Protein AF-A0A351URT6-F1 (afdb_monomer_lite)

pLDDT: mean 91.7, std 10.36, range [51.09, 98.75]

Structure (mmCIF, N/CA/C/O backbone):
data_AF-A0A351URT6-F1
#
_entry.id   AF-A0A351URT6-F1
#
loop_
_atom_site.group_PDB
_atom_site.id
_atom_site.type_symbol
_atom_site.label_atom_id
_atom_site.label_alt_id
_atom_site.label_comp_id
_atom_site.label_asym_id
_atom_site.label_entity_id
_atom_site.label_seq_id
_atom_site.pdbx_PDB_ins_code
_atom_site.Cartn_x
_atom_site.Cartn_y
_atom_site.Cartn_z
_atom_site.occupancy
_atom_site.B_iso_or_equiv
_atom_site.auth_seq_id
_atom_site.auth_comp_id
_atom_site.auth_asym_id
_atom_site.auth_atom_id
_atom_site.pdbx_PDB_model_num
ATOM 1 N N . MET A 1 1 ? -32.560 12.898 -6.691 1.00 55.22 1 MET A N 1
ATOM 2 C CA . MET A 1 1 ? -32.369 11.433 -6.577 1.00 55.22 1 MET A CA 1
ATOM 3 C C . MET A 1 1 ? -30.901 11.025 -6.701 1.00 55.22 1 MET A C 1
ATOM 5 O O . MET A 1 1 ? -30.378 10.511 -5.724 1.00 55.22 1 MET A O 1
ATOM 9 N N . GLY A 1 2 ? -30.194 11.327 -7.801 1.00 66.81 2 GLY A N 1
ATOM 10 C CA . GLY A 1 2 ? -28.784 10.918 -7.982 1.00 66.81 2 GLY A CA 1
ATOM 11 C C . GLY A 1 2 ? -27.808 11.392 -6.894 1.00 66.81 2 GLY A C 1
ATOM 12 O O . GLY A 1 2 ? -27.005 10.601 -6.416 1.00 66.81 2 GLY A O 1
ATOM 13 N N . TYR A 1 3 ? -27.934 12.639 -6.418 1.00 63.44 3 TYR A N 1
ATOM 14 C CA . TYR A 1 3 ? -27.091 13.135 -5.321 1.00 63.44 3 TYR A CA 1
ATOM 15 C C . TYR A 1 3 ? -27.368 12.433 -3.986 1.00 63.44 3 TYR A C 1
ATOM 17 O O . TYR A 1 3 ? -26.432 12.189 -3.248 1.00 63.44 3 TYR A O 1
ATOM 25 N N . ILE A 1 4 ? -28.617 12.059 -3.686 1.00 62.75 4 ILE A N 1
ATOM 26 C CA . ILE A 1 4 ? -28.964 11.350 -2.439 1.00 62.75 4 ILE A CA 1
ATOM 27 C C . ILE A 1 4 ? -28.408 9.924 -2.467 1.00 62.75 4 ILE A C 1
ATOM 29 O O . ILE A 1 4 ? -27.876 9.459 -1.464 1.00 62.75 4 ILE A O 1
ATOM 33 N N . VAL A 1 5 ? -28.479 9.244 -3.614 1.00 63.44 5 VAL A N 1
ATOM 34 C CA . VAL A 1 5 ? -27.876 7.912 -3.789 1.00 63.44 5 VAL A CA 1
ATOM 35 C C . VAL A 1 5 ? -26.353 8.000 -3.700 1.00 63.44 5 VAL A C 1
ATOM 37 O O . VAL A 1 5 ? -25.748 7.258 -2.936 1.00 63.44 5 VAL A O 1
ATOM 40 N N . TYR A 1 6 ? -25.733 8.953 -4.402 1.00 63.34 6 TYR A N 1
ATOM 41 C CA . TYR A 1 6 ? -24.292 9.197 -4.314 1.00 63.34 6 TYR A CA 1
ATOM 42 C C . TYR A 1 6 ? -23.854 9.570 -2.890 1.00 63.34 6 TYR A C 1
ATOM 44 O O . TYR A 1 6 ? -22.834 9.091 -2.402 1.00 63.34 6 TYR A O 1
ATOM 52 N N . PHE A 1 7 ? -24.650 10.388 -2.203 1.00 66.50 7 PHE A N 1
ATOM 53 C CA . PHE A 1 7 ? -24.407 10.777 -0.826 1.00 66.50 7 PHE A CA 1
ATOM 54 C C . PHE A 1 7 ? -24.426 9.554 0.084 1.00 66.50 7 PHE A C 1
ATOM 56 O O . PHE A 1 7 ? -23.425 9.294 0.732 1.00 66.50 7 PHE A O 1
ATOM 63 N N . ASN A 1 8 ? -25.496 8.757 0.082 1.00 51.09 8 ASN A N 1
ATOM 64 C CA . ASN A 1 8 ? -25.587 7.578 0.946 1.00 51.09 8 ASN A CA 1
ATOM 65 C C . ASN A 1 8 ? -24.539 6.505 0.605 1.00 51.09 8 ASN A C 1
ATOM 67 O O . ASN A 1 8 ? -23.969 5.915 1.514 1.00 51.09 8 ASN A O 1
ATOM 71 N N . ALA A 1 9 ? -24.246 6.280 -0.680 1.00 55.16 9 ALA A N 1
ATOM 72 C CA . ALA A 1 9 ? -23.329 5.222 -1.106 1.00 55.16 9 ALA A CA 1
ATOM 73 C C . ALA A 1 9 ? -21.840 5.582 -0.955 1.00 55.16 9 ALA A C 1
ATOM 75 O O . ALA A 1 9 ? -21.030 4.688 -0.723 1.00 55.16 9 ALA A O 1
ATOM 76 N N . PHE A 1 10 ? -21.466 6.861 -1.103 1.00 67.94 10 PHE A N 1
ATOM 77 C CA . PHE A 1 10 ? -20.053 7.266 -1.174 1.00 67.94 10 PHE A CA 1
ATOM 78 C C . PHE A 1 10 ? -19.635 8.348 -0.175 1.00 67.94 10 PHE A C 1
ATOM 80 O O . PHE A 1 10 ? -18.466 8.380 0.184 1.00 67.94 10 PHE A O 1
ATOM 87 N N . LYS A 1 11 ? -20.533 9.243 0.264 1.00 66.88 11 LYS A N 1
ATOM 88 C CA . LYS A 1 11 ? -20.177 10.358 1.174 1.00 66.88 11 LYS A CA 1
ATOM 89 C C . LYS A 1 11 ? -20.685 10.199 2.603 1.00 66.88 11 LYS A C 1
ATOM 91 O O . LYS A 1 11 ? -20.159 10.839 3.507 1.00 66.88 11 LYS A O 1
ATOM 96 N N . GLY A 1 12 ? -21.718 9.386 2.807 1.00 64.12 12 GLY A N 1
ATOM 97 C CA . GLY A 1 12 ? -22.421 9.258 4.076 1.00 64.12 12 GLY A CA 1
ATOM 98 C C . GLY A 1 12 ? -21.482 8.779 5.170 1.00 64.12 12 GLY A C 1
ATOM 99 O O . GLY A 1 12 ? -21.417 9.408 6.219 1.00 64.12 12 GLY A O 1
ATOM 100 N N . LYS A 1 13 ? -20.688 7.742 4.876 1.00 66.00 13 LYS A N 1
ATOM 101 C CA . LYS A 1 13 ? -19.715 7.173 5.813 1.00 66.00 13 LYS A CA 1
ATOM 102 C C . LYS A 1 13 ? -18.666 8.201 6.251 1.00 66.00 13 LYS A C 1
ATOM 104 O O . LYS A 1 13 ? -18.495 8.406 7.447 1.00 66.00 13 LYS A O 1
ATOM 109 N N . ASP A 1 14 ? -18.068 8.929 5.307 1.00 67.56 14 ASP A N 1
ATOM 110 C CA . ASP A 1 14 ? -17.062 9.963 5.595 1.00 67.56 14 ASP A CA 1
ATOM 111 C C . ASP A 1 14 ? -17.619 11.107 6.462 1.00 67.56 14 ASP A C 1
ATOM 113 O O . ASP A 1 14 ? -16.956 11.587 7.379 1.00 67.56 14 ASP A O 1
ATOM 117 N N . ILE A 1 15 ? -18.851 11.555 6.195 1.00 69.06 15 ILE A N 1
ATOM 118 C CA . ILE A 1 15 ? -19.487 12.644 6.957 1.00 69.06 15 ILE A CA 1
ATOM 119 C C . ILE A 1 15 ? -19.890 12.169 8.350 1.00 69.06 15 ILE A C 1
ATOM 121 O O . ILE A 1 15 ? -19.695 12.888 9.329 1.00 69.06 15 ILE A O 1
ATOM 125 N N . ILE A 1 16 ? -20.449 10.963 8.437 1.00 72.81 16 ILE A N 1
ATOM 126 C CA . ILE A 1 16 ? -20.880 10.370 9.696 1.00 72.81 16 ILE A CA 1
ATOM 127 C C . ILE A 1 16 ? -19.678 10.127 10.610 1.00 72.81 16 ILE A C 1
ATOM 129 O O . ILE A 1 16 ? -19.791 10.434 11.796 1.00 72.81 16 ILE A O 1
ATOM 133 N N . ASN A 1 17 ? -18.547 9.659 10.066 1.00 66.12 17 ASN A N 1
ATOM 134 C CA . ASN A 1 17 ? -17.323 9.351 10.811 1.00 66.12 17 ASN A CA 1
ATOM 135 C C . ASN A 1 17 ? -16.382 10.549 11.027 1.00 66.12 17 ASN A C 1
ATOM 137 O O . ASN A 1 17 ? -15.430 10.445 11.794 1.00 66.12 17 ASN A O 1
ATOM 141 N N . SER A 1 18 ? -16.680 11.710 10.442 1.00 71.50 18 SER A N 1
ATOM 142 C CA . SER A 1 18 ? -15.880 12.928 10.606 1.00 71.50 18 SER A CA 1
ATOM 143 C C . SER A 1 18 ? -15.727 13.359 12.077 1.00 71.50 18 SER A C 1
ATOM 145 O O . SER A 1 18 ? -16.733 13.427 12.789 1.00 71.50 18 SER A O 1
ATOM 147 N N . PRO A 1 19 ? -14.521 13.771 12.524 1.00 63.72 19 PRO A N 1
ATOM 148 C CA . PRO A 1 19 ? -14.294 14.274 13.883 1.00 63.72 19 PRO A CA 1
ATOM 149 C C . PRO A 1 19 ? -15.045 15.581 14.187 1.00 63.72 19 PRO A C 1
ATOM 151 O O . PRO A 1 19 ? -15.186 15.956 15.344 1.00 63.72 19 PRO A O 1
ATOM 154 N N . TYR A 1 20 ? -15.553 16.284 13.168 1.00 65.25 20 TYR A N 1
ATOM 155 C CA . TYR A 1 20 ? -16.372 17.489 13.348 1.00 65.25 20 TYR A CA 1
ATOM 156 C C . TYR A 1 20 ? -17.859 17.182 13.596 1.00 65.25 20 TYR A C 1
ATOM 158 O O . TYR A 1 20 ? -18.663 18.099 13.795 1.00 65.25 20 TYR A O 1
ATOM 166 N N . ASN A 1 21 ? -18.260 15.909 13.555 1.00 70.50 21 ASN A N 1
ATOM 167 C CA . ASN A 1 21 ? -19.640 15.503 13.773 1.00 70.50 21 ASN A CA 1
ATOM 168 C C . ASN A 1 21 ? -19.960 15.401 15.274 1.00 70.50 21 ASN A C 1
ATOM 170 O O . ASN A 1 21 ? -19.848 14.332 15.869 1.00 70.50 21 ASN A O 1
ATOM 174 N N . LYS A 1 22 ? -20.472 16.494 15.857 1.00 67.44 22 LYS A N 1
ATOM 175 C CA . LYS A 1 22 ? -20.883 16.576 17.278 1.00 67.44 22 LYS A CA 1
ATOM 176 C C . LYS A 1 22 ? -21.891 15.508 17.729 1.00 67.44 22 LYS A C 1
ATOM 178 O O . LYS A 1 22 ? -22.074 15.309 18.924 1.00 67.44 22 LYS A O 1
ATOM 183 N N . ARG A 1 23 ? -22.587 14.829 16.804 1.00 65.75 23 ARG A N 1
ATOM 184 C CA . ARG A 1 23 ? -23.490 13.721 17.166 1.00 65.75 23 ARG A CA 1
ATOM 185 C C . ARG A 1 23 ? 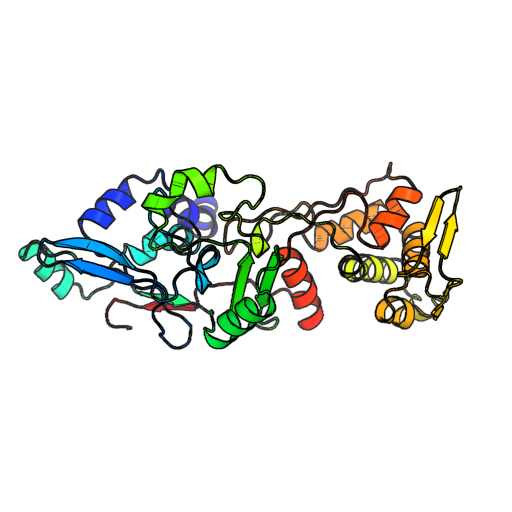-22.732 12.505 17.695 1.00 65.75 23 ARG A C 1
ATOM 187 O O . ARG A 1 23 ? -23.312 11.746 18.455 1.00 65.75 23 ARG A O 1
ATOM 194 N N . GLN A 1 24 ? -21.471 12.323 17.303 1.00 67.12 24 GLN A N 1
ATOM 195 C CA . GLN A 1 24 ? -20.644 11.221 17.795 1.00 67.12 24 GLN A CA 1
ATOM 196 C C . GLN A 1 24 ? -20.372 11.334 19.294 1.00 67.12 24 GLN A C 1
ATOM 198 O O . GLN A 1 24 ? -20.445 10.328 19.992 1.00 67.12 24 GLN A O 1
ATOM 203 N N . ASP A 1 25 ? -20.121 12.550 19.780 1.00 64.31 25 ASP A N 1
ATOM 204 C CA . ASP A 1 25 ? -19.868 12.804 21.201 1.00 64.31 25 ASP A CA 1
ATOM 205 C C . ASP A 1 25 ? -21.108 12.435 22.032 1.00 64.31 25 ASP A C 1
ATOM 207 O O . ASP A 1 25 ? -21.014 11.693 23.003 1.00 64.31 25 ASP A O 1
ATOM 211 N N . ALA A 1 26 ? -22.300 12.805 21.550 1.00 65.75 26 ALA A N 1
ATOM 212 C CA . ALA A 1 26 ? -23.566 12.429 22.181 1.00 65.75 26 ALA A CA 1
ATOM 213 C C . ALA A 1 26 ? -23.852 10.911 22.164 1.00 65.75 26 ALA A C 1
ATOM 215 O O . ALA A 1 26 ? -24.611 10.426 23.005 1.00 65.75 26 ALA A O 1
ATOM 216 N N . PHE A 1 27 ? -23.288 10.156 21.210 1.00 68.88 27 PHE A N 1
ATOM 217 C CA . PHE A 1 27 ? -23.379 8.692 21.211 1.00 68.88 27 PHE A CA 1
ATOM 218 C C . PHE A 1 27 ? -22.410 8.067 22.216 1.00 68.88 27 PHE A C 1
ATOM 220 O O . PHE A 1 27 ? -22.817 7.161 22.934 1.00 68.88 27 PHE A O 1
ATOM 227 N N . ALA A 1 28 ? -21.179 8.573 22.327 1.00 71.19 28 ALA A N 1
ATOM 228 C CA . ALA A 1 28 ? -20.204 8.097 23.315 1.00 71.19 28 ALA A CA 1
ATOM 229 C C . ALA A 1 28 ? -20.679 8.306 24.772 1.00 71.19 28 ALA A C 1
ATOM 231 O O . ALA A 1 28 ? -20.398 7.495 25.654 1.00 71.19 28 ALA A O 1
ATOM 232 N N . ASP A 1 29 ? -21.496 9.332 25.020 1.00 74.81 29 ASP A N 1
ATOM 233 C CA . ASP A 1 29 ? -22.125 9.551 26.330 1.00 74.81 29 ASP A CA 1
ATOM 234 C C . ASP A 1 29 ? -23.173 8.484 26.694 1.00 74.81 29 ASP A C 1
ATOM 236 O O . ASP A 1 29 ? -23.534 8.354 27.859 1.00 74.81 29 ASP A O 1
ATOM 240 N N . ARG A 1 30 ? -23.676 7.711 25.722 1.00 77.56 30 ARG A N 1
ATOM 241 C CA . ARG A 1 30 ? -24.797 6.765 25.905 1.00 77.56 30 ARG A CA 1
ATOM 242 C C . ARG A 1 30 ? -24.475 5.325 25.519 1.00 77.56 30 ARG A C 1
ATOM 244 O O . ARG A 1 30 ? -25.263 4.423 25.811 1.00 77.56 30 ARG A O 1
ATOM 251 N N . ILE A 1 31 ? -23.373 5.118 24.804 1.00 84.38 31 ILE A N 1
ATOM 252 C CA . ILE A 1 31 ? -23.002 3.840 24.209 1.00 84.38 31 ILE A CA 1
ATOM 253 C C . ILE A 1 31 ? -21.547 3.537 24.547 1.00 84.38 31 ILE A C 1
ATOM 255 O O . ILE A 1 31 ? -20.648 4.296 24.189 1.00 84.38 31 ILE A O 1
ATOM 259 N N . ILE A 1 32 ? -21.332 2.394 25.193 1.00 88.00 32 ILE A N 1
ATOM 260 C CA . ILE A 1 32 ? -20.005 1.824 25.413 1.00 88.00 32 ILE A CA 1
ATOM 261 C C . ILE A 1 32 ? -19.493 1.350 24.058 1.00 88.00 32 ILE A C 1
ATOM 263 O O . ILE A 1 32 ? -20.127 0.518 23.409 1.00 88.00 32 ILE A O 1
ATOM 267 N N . ARG A 1 33 ? -18.346 1.870 23.619 1.00 91.88 33 ARG A N 1
ATOM 268 C CA . ARG A 1 33 ? -17.774 1.537 22.307 1.00 91.88 33 ARG A CA 1
ATOM 269 C C . ARG A 1 33 ? -17.555 0.022 22.164 1.00 91.88 33 ARG A C 1
ATOM 271 O O . ARG A 1 33 ? -16.870 -0.576 22.998 1.00 91.88 33 ARG A O 1
ATOM 278 N N . GLY A 1 34 ? -18.073 -0.554 21.079 1.00 93.31 34 GLY A N 1
ATOM 279 C CA . GLY A 1 34 ? -18.005 -1.986 20.773 1.00 93.31 34 GLY A CA 1
ATOM 280 C C . GLY A 1 34 ? -16.595 -2.514 20.487 1.00 93.31 34 GLY A C 1
ATOM 281 O O . GLY A 1 34 ? -15.618 -1.753 20.409 1.00 93.31 34 GLY A O 1
ATOM 282 N N . LYS A 1 35 ? -16.464 -3.838 20.368 1.00 96.44 35 LYS A N 1
ATOM 283 C CA . LYS A 1 35 ? -15.168 -4.505 20.172 1.00 96.44 35 LYS A CA 1
ATOM 284 C C . LYS A 1 35 ? -14.737 -4.493 18.708 1.00 96.44 35 LYS A C 1
ATOM 286 O O . LYS A 1 35 ? -15.568 -4.513 17.804 1.00 96.44 35 LYS A O 1
ATOM 291 N N . ILE A 1 36 ? -13.428 -4.504 18.480 1.00 97.56 36 ILE A N 1
ATOM 292 C CA . ILE A 1 36 ? -12.835 -4.820 17.176 1.00 97.56 36 ILE A CA 1
ATOM 293 C C . ILE A 1 36 ? -12.219 -6.207 17.292 1.00 97.56 36 ILE A C 1
ATOM 295 O O . ILE A 1 36 ? -11.444 -6.457 18.215 1.00 97.56 36 ILE A O 1
ATOM 299 N N . LEU A 1 37 ? -12.577 -7.094 16.372 1.00 98.12 37 LEU A N 1
ATOM 300 C CA . LEU A 1 37 ? -12.263 -8.516 16.401 1.00 98.12 37 LEU A CA 1
ATOM 301 C C . LEU A 1 37 ? -11.514 -8.913 15.123 1.00 98.12 37 LEU A C 1
ATOM 303 O O . LEU A 1 37 ? -11.736 -8.339 14.054 1.00 98.12 37 LEU A O 1
ATOM 307 N N . ASP A 1 38 ? -10.611 -9.881 15.215 1.00 98.06 38 ASP A N 1
ATOM 308 C CA . ASP A 1 38 ? -10.018 -10.519 14.035 1.00 98.06 38 ASP A CA 1
ATOM 309 C C . ASP A 1 38 ? -10.964 -11.578 13.440 1.00 98.06 38 ASP A C 1
ATOM 311 O O . ASP A 1 38 ? -12.048 -11.829 13.974 1.00 98.06 38 ASP A O 1
ATOM 315 N N . LYS A 1 39 ? -10.566 -12.220 12.336 1.00 96.69 39 LYS A N 1
ATOM 316 C CA . LYS A 1 39 ? -11.408 -13.229 11.672 1.00 96.69 39 LYS A CA 1
ATOM 317 C C . LYS A 1 39 ? -11.743 -14.453 12.542 1.00 96.69 39 LYS A C 1
ATOM 319 O O . LYS A 1 39 ? -12.691 -15.166 12.226 1.00 96.69 39 LYS A O 1
ATOM 324 N N . ASP A 1 40 ? -10.956 -14.712 13.586 1.00 96.88 40 ASP A N 1
ATOM 325 C CA . ASP A 1 40 ? -11.092 -15.848 14.502 1.00 96.88 40 ASP A CA 1
ATOM 326 C C . ASP A 1 40 ? -11.685 -15.413 15.859 1.00 96.88 40 ASP A C 1
ATOM 328 O O . ASP A 1 40 ? -11.634 -16.172 16.825 1.00 96.88 40 ASP A O 1
ATOM 332 N N . GLN A 1 41 ? -12.283 -14.213 15.925 1.00 96.31 41 GLN A N 1
ATOM 333 C CA . GLN A 1 41 ? -12.918 -13.625 17.113 1.00 96.31 41 GLN A CA 1
ATOM 334 C C . GLN A 1 41 ? -11.939 -13.221 18.233 1.00 96.31 41 GLN A C 1
ATOM 336 O O . GLN A 1 41 ? -12.353 -12.985 19.371 1.00 96.31 41 GLN A O 1
ATOM 341 N N . ASN A 1 42 ? -10.644 -13.083 17.934 1.00 97.69 42 ASN A N 1
ATOM 342 C CA . ASN A 1 42 ? -9.683 -12.529 18.886 1.00 97.69 42 ASN A CA 1
ATOM 343 C C . ASN A 1 42 ? -9.913 -11.023 19.058 1.00 97.69 42 ASN A C 1
ATOM 345 O O . ASN A 1 42 ? -10.088 -10.295 18.080 1.00 97.69 42 ASN A O 1
ATOM 349 N N . VAL A 1 43 ? -9.868 -10.538 20.300 1.00 98.06 43 VAL A N 1
ATOM 350 C CA . VAL A 1 43 ? -10.130 -9.127 20.616 1.00 98.06 43 VAL A CA 1
ATOM 351 C C . VAL A 1 43 ? -8.920 -8.256 20.289 1.00 98.06 43 VAL A C 1
ATOM 353 O O . VAL A 1 43 ? -7.885 -8.333 20.947 1.00 98.06 43 VAL A O 1
ATOM 356 N N . LEU A 1 44 ? -9.069 -7.384 19.295 1.00 98.19 44 LEU A N 1
ATOM 357 C CA . LEU A 1 44 ? -8.047 -6.429 18.865 1.00 98.19 44 LEU A CA 1
ATOM 358 C C . LEU A 1 44 ? -8.150 -5.087 19.599 1.00 98.19 44 LEU A C 1
ATOM 360 O O . LEU A 1 44 ? -7.130 -4.450 19.861 1.00 98.19 44 LEU A O 1
ATOM 364 N N . ALA A 1 45 ? -9.373 -4.671 19.935 1.00 97.88 45 ALA A N 1
ATOM 365 C CA . ALA A 1 45 ? -9.650 -3.523 20.791 1.00 97.88 45 ALA A CA 1
ATOM 366 C C . ALA A 1 45 ? -10.980 -3.706 21.530 1.00 97.88 45 ALA A C 1
ATOM 368 O O . ALA A 1 45 ? -11.960 -4.179 20.948 1.00 97.88 45 ALA A O 1
ATOM 369 N N . GLU A 1 46 ? -11.042 -3.286 22.789 1.00 96.25 46 GLU A N 1
ATOM 370 C CA . GLU A 1 46 ? -12.268 -3.299 23.588 1.00 96.25 46 GLU A CA 1
ATOM 371 C C . GLU A 1 46 ? -12.318 -2.154 24.596 1.00 96.25 46 GLU A C 1
ATOM 373 O O . GLU A 1 46 ? -11.314 -1.510 24.890 1.00 96.25 46 GLU A O 1
ATOM 378 N N . THR A 1 47 ? -13.512 -1.872 25.111 1.00 94.44 47 THR A N 1
ATOM 379 C CA . THR A 1 47 ? -13.716 -0.870 26.160 1.00 94.44 47 THR A CA 1
ATOM 380 C C . THR A 1 47 ? -13.916 -1.579 27.489 1.00 94.44 47 THR A C 1
ATOM 382 O O . THR A 1 47 ? -14.842 -2.376 27.627 1.00 94.44 47 THR A O 1
ATOM 385 N N . THR A 1 48 ? -13.066 -1.281 28.465 1.00 90.62 48 THR A N 1
ATOM 386 C CA . THR A 1 48 ? -13.213 -1.741 29.848 1.00 90.62 48 THR A CA 1
ATOM 387 C C . THR A 1 48 ? -13.853 -0.639 30.681 1.00 90.62 48 THR A C 1
ATOM 389 O O . THR A 1 48 ? -13.463 0.523 30.555 1.00 90.62 48 THR A O 1
ATOM 392 N N . VAL A 1 49 ? -14.804 -0.999 31.540 1.00 89.31 49 VAL A N 1
ATOM 393 C CA . VAL A 1 49 ? -15.488 -0.067 32.446 1.00 89.31 49 VAL A CA 1
ATOM 394 C C . VAL A 1 49 ? -15.082 -0.407 33.877 1.00 89.31 49 VAL A C 1
ATOM 396 O O . VAL A 1 49 ? -15.247 -1.553 34.296 1.00 89.31 49 VAL A O 1
ATOM 399 N N . SER A 1 50 ? -14.508 0.547 34.607 1.00 87.94 50 SER A N 1
ATOM 400 C CA . SER A 1 50 ? -14.156 0.380 36.024 1.00 87.94 50 SER A CA 1
ATOM 401 C C . SER A 1 50 ? -15.376 0.517 36.941 1.00 87.94 50 SER A C 1
ATOM 403 O O . SER A 1 50 ? -16.453 0.933 36.519 1.00 87.94 50 SER A O 1
ATOM 405 N N . GLU A 1 51 ? -15.215 0.163 38.221 1.00 82.44 51 GLU A N 1
ATOM 406 C CA . GLU A 1 51 ? -16.296 0.212 39.223 1.00 82.44 51 GLU A CA 1
ATOM 407 C C . GLU A 1 51 ? -16.884 1.620 39.427 1.00 82.44 51 GLU A C 1
ATOM 409 O O . GLU A 1 51 ? -18.047 1.756 39.797 1.00 82.44 51 GLU A O 1
ATOM 414 N N . ASP A 1 52 ? -16.100 2.668 39.162 1.00 83.06 52 ASP A N 1
ATOM 415 C CA . ASP A 1 52 ? -16.518 4.074 39.203 1.00 83.06 52 ASP A CA 1
ATOM 416 C C . ASP A 1 52 ? -17.190 4.558 37.901 1.00 83.06 52 ASP A C 1
ATOM 418 O O . ASP A 1 52 ? -17.563 5.726 37.793 1.00 83.06 52 ASP A O 1
ATOM 422 N N . GLY A 1 53 ? -17.359 3.669 36.915 1.00 80.44 53 GLY A N 1
ATOM 423 C CA . GLY A 1 53 ? -17.975 3.962 35.623 1.00 80.44 53 GLY A CA 1
ATOM 424 C C . GLY A 1 53 ? -17.033 4.590 34.594 1.00 80.44 53 GLY A C 1
ATOM 425 O O . GLY A 1 53 ? -17.495 4.962 33.514 1.00 80.44 53 GLY A O 1
ATOM 426 N N . ALA A 1 54 ? -15.733 4.720 34.884 1.00 86.00 54 ALA A N 1
ATOM 427 C CA . ALA A 1 54 ? -14.785 5.246 33.909 1.00 86.00 54 ALA A CA 1
ATOM 428 C C . ALA A 1 54 ? -14.531 4.236 32.773 1.00 86.00 54 ALA A C 1
ATOM 430 O O . ALA A 1 54 ? -14.243 3.058 32.989 1.00 86.00 54 ALA A O 1
ATOM 431 N N . GLU A 1 55 ? -14.631 4.711 31.532 1.00 89.94 55 GLU A N 1
ATOM 432 C CA . GLU A 1 55 ? -14.401 3.913 30.328 1.00 89.94 55 GLU A CA 1
ATOM 433 C C . GLU A 1 55 ? -12.961 4.076 29.846 1.00 89.94 55 GLU A C 1
ATOM 435 O O . GLU A 1 55 ? -12.500 5.188 29.588 1.00 89.94 55 GLU A O 1
ATOM 440 N N . THR A 1 56 ? -12.255 2.962 29.670 1.00 91.06 56 THR A N 1
ATOM 441 C CA . THR A 1 56 ? -10.896 2.937 29.117 1.00 91.06 56 THR A CA 1
ATOM 442 C C . THR A 1 56 ? -10.858 2.051 27.880 1.00 91.06 56 THR A C 1
ATOM 444 O O . THR A 1 56 ? -11.343 0.921 27.896 1.00 91.06 56 THR A O 1
ATOM 447 N N . ARG A 1 57 ? -10.286 2.562 26.784 1.00 94.44 57 ARG A N 1
ATOM 448 C CA . ARG A 1 57 ? -10.090 1.789 25.552 1.00 94.44 57 ARG A CA 1
ATOM 449 C C . ARG A 1 57 ? -8.788 0.994 25.652 1.00 94.44 57 ARG A C 1
ATOM 451 O O . ARG A 1 57 ? -7.726 1.596 25.777 1.00 94.44 57 ARG A O 1
ATOM 458 N N . SER A 1 58 ? -8.883 -0.329 25.589 1.00 96.12 58 SER A N 1
ATOM 459 C CA . SER A 1 58 ? -7.765 -1.268 25.689 1.00 96.12 58 SER A CA 1
ATOM 460 C C . SER A 1 58 ? -7.487 -1.947 24.349 1.00 96.12 58 SER A C 1
ATOM 462 O O . SER A 1 58 ? -8.411 -2.273 23.601 1.00 96.12 58 SER A O 1
ATOM 464 N N . TYR A 1 59 ? -6.206 -2.180 24.065 1.00 97.69 59 TYR A N 1
ATOM 465 C CA . TYR A 1 59 ? -5.709 -2.849 22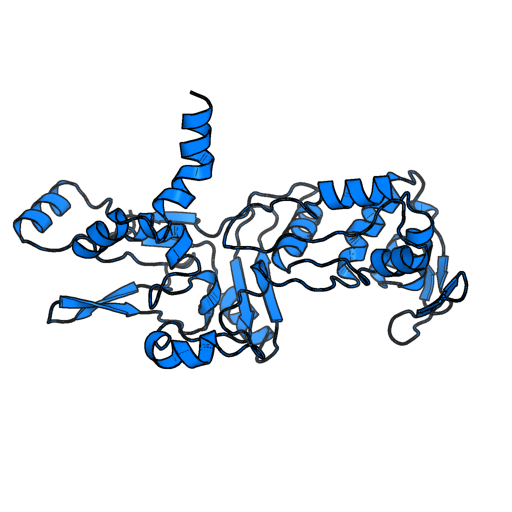.864 1.00 97.69 59 TYR A CA 1
ATOM 466 C C . TYR A 1 59 ? -4.839 -4.036 23.304 1.00 97.69 59 TYR A C 1
ATOM 468 O O . TYR A 1 59 ? -3.645 -3.848 23.562 1.00 97.69 59 TYR A O 1
ATOM 476 N N . PRO A 1 60 ? -5.407 -5.254 23.427 1.00 97.88 60 PRO A N 1
ATOM 477 C CA . PRO A 1 60 ? -4.730 -6.398 24.055 1.00 97.88 60 PRO A CA 1
ATOM 478 C C . PRO A 1 60 ? -3.411 -6.817 23.395 1.00 97.88 60 PRO A C 1
ATOM 480 O O . PRO A 1 60 ? -2.529 -7.366 24.049 1.00 97.88 60 PRO A O 1
ATOM 483 N N . TYR A 1 61 ? -3.258 -6.529 22.102 1.00 97.75 61 TYR A N 1
ATOM 484 C CA . TYR A 1 61 ? -2.058 -6.838 21.324 1.00 97.75 61 TYR A CA 1
ATOM 485 C C . TYR A 1 61 ? -1.042 -5.681 21.263 1.00 97.75 61 TYR A C 1
ATOM 487 O O . TYR A 1 61 ? -0.095 -5.732 20.474 1.00 97.75 61 TYR A O 1
ATOM 495 N N . GLY A 1 62 ? -1.237 -4.624 22.060 1.00 97.50 62 GLY A N 1
ATOM 496 C CA . GLY A 1 62 ? -0.357 -3.457 22.099 1.00 97.50 62 GLY A CA 1
ATOM 497 C C . GLY A 1 62 ? -0.166 -2.829 20.717 1.00 97.50 62 GLY A C 1
ATOM 498 O O . GLY A 1 62 ? -1.125 -2.487 20.023 1.00 97.50 62 GLY A O 1
ATOM 499 N N . ASN A 1 63 ? 1.088 -2.710 20.286 1.00 97.38 63 ASN A N 1
ATOM 500 C CA . ASN A 1 63 ? 1.456 -2.066 19.026 1.00 97.38 63 ASN A CA 1
ATOM 501 C C . ASN A 1 63 ? 1.261 -2.927 17.763 1.00 97.38 63 ASN A C 1
ATOM 503 O O . ASN A 1 63 ? 1.345 -2.394 16.656 1.00 97.38 63 ASN A O 1
ATOM 507 N N . LEU A 1 64 ? 0.951 -4.224 17.883 1.00 98.31 64 LEU A N 1
ATOM 508 C CA . LEU A 1 64 ? 0.850 -5.144 16.737 1.00 98.31 64 LEU A CA 1
ATOM 509 C C . LEU A 1 64 ? -0.120 -4.658 15.643 1.00 98.31 64 LEU A C 1
ATOM 511 O O . LEU A 1 64 ? 0.114 -4.884 14.453 1.00 98.31 64 LEU A O 1
ATOM 515 N N . TYR A 1 65 ? -1.193 -3.973 16.045 1.00 98.25 65 TYR A N 1
ATOM 516 C CA . TYR A 1 65 ? -2.238 -3.453 15.159 1.00 98.25 65 TYR A CA 1
ATOM 517 C C . TYR A 1 65 ? -2.309 -1.920 15.119 1.00 98.25 65 TYR A C 1
ATOM 519 O O . TYR A 1 65 ? -3.289 -1.369 14.608 1.00 98.25 65 TYR A O 1
ATOM 527 N N . ALA A 1 66 ? -1.283 -1.227 15.622 1.00 97.25 66 ALA A N 1
ATOM 528 C CA . ALA A 1 66 ? -1.308 0.211 15.900 1.00 97.25 66 ALA A CA 1
ATOM 529 C C . ALA A 1 66 ? -1.819 1.072 14.736 1.00 97.25 66 ALA A C 1
ATOM 531 O O . ALA A 1 66 ? -2.593 1.997 14.948 1.00 97.25 66 ALA A O 1
ATOM 532 N N . HIS A 1 67 ? -1.429 0.769 13.494 1.00 97.94 67 HIS A N 1
ATOM 533 C CA . HIS A 1 67 ? -1.818 1.575 12.328 1.00 97.94 67 HIS A CA 1
ATOM 534 C C . HIS A 1 67 ? -3.094 1.121 11.623 1.00 97.94 67 HIS A C 1
ATOM 536 O O . HIS A 1 67 ? -3.680 1.919 10.888 1.00 97.94 67 HIS A O 1
ATOM 542 N N . VAL A 1 68 ? -3.492 -0.146 11.780 1.00 97.88 68 VAL A N 1
ATOM 543 C CA . VAL A 1 68 ? -4.677 -0.700 11.106 1.00 97.88 68 VAL A CA 1
ATOM 544 C C . VAL A 1 68 ? -5.912 -0.578 11.987 1.00 97.88 68 VAL A C 1
ATOM 546 O O . VAL A 1 68 ? -6.902 0.002 11.553 1.00 97.88 68 VAL A O 1
ATOM 549 N N . VAL A 1 69 ? -5.833 -1.022 13.244 1.00 97.81 69 VAL A N 1
ATOM 550 C CA . VAL A 1 69 ? -6.884 -0.785 14.242 1.00 97.81 69 VAL A CA 1
ATOM 551 C C . VAL A 1 69 ? -6.882 0.687 14.637 1.00 97.81 69 VAL A C 1
ATOM 553 O O . VAL A 1 69 ? -7.937 1.317 14.642 1.00 97.81 69 VAL A O 1
ATOM 556 N N . GLY A 1 70 ? -5.696 1.267 14.832 1.00 96.19 70 GLY A N 1
ATOM 557 C CA . GLY A 1 70 ? -5.567 2.674 15.177 1.00 96.19 70 GLY A CA 1
ATOM 558 C C . GLY A 1 70 ? -5.688 2.916 16.672 1.00 96.19 70 GLY A C 1
ATOM 559 O O . GLY A 1 70 ? -5.258 2.115 17.498 1.00 96.19 70 GLY A O 1
ATOM 560 N N . TYR A 1 71 ? -6.264 4.064 17.001 1.00 94.31 71 TYR A N 1
ATOM 561 C CA . TYR A 1 71 ? -6.486 4.504 18.369 1.00 94.31 71 TYR A CA 1
ATOM 562 C C . TYR A 1 71 ? -7.707 5.419 18.438 1.00 94.31 71 TYR A C 1
ATOM 564 O O . TYR A 1 71 ? -8.096 6.014 17.431 1.00 94.31 71 TYR A O 1
ATOM 572 N N . ALA A 1 72 ? -8.263 5.574 19.639 1.00 89.94 72 ALA A N 1
ATOM 573 C CA . ALA A 1 72 ? -9.381 6.470 19.946 1.00 89.94 72 ALA A CA 1
ATOM 574 C C . ALA A 1 72 ? -9.027 7.605 20.937 1.00 89.94 72 ALA A C 1
ATOM 576 O O . ALA A 1 72 ? -9.918 8.317 21.404 1.00 89.94 72 ALA A O 1
ATOM 577 N N . THR A 1 73 ? -7.740 7.768 21.258 1.00 82.56 73 THR A N 1
ATOM 578 C CA . THR A 1 73 ? -7.207 8.736 22.233 1.00 82.56 73 THR A CA 1
ATOM 579 C C . THR A 1 73 ? -6.546 9.927 21.527 1.00 82.56 73 THR A C 1
ATOM 581 O O . THR A 1 73 ? -5.824 9.729 20.555 1.00 82.56 73 THR A O 1
ATOM 584 N N . ASN A 1 74 ? -6.755 11.165 22.002 1.00 77.00 74 ASN A N 1
ATOM 585 C CA . ASN A 1 74 ? -6.233 12.401 21.376 1.00 77.00 74 ASN A CA 1
ATOM 586 C C . ASN A 1 74 ? -6.588 12.547 19.879 1.00 77.00 74 ASN A C 1
ATOM 588 O O . ASN A 1 74 ? -5.814 13.052 19.068 1.00 77.00 74 ASN A O 1
ATOM 592 N N . GLY A 1 75 ? -7.786 12.097 19.505 1.00 83.62 75 GLY A N 1
ATOM 593 C CA . GLY A 1 75 ? -8.226 11.961 18.118 1.00 83.62 75 GLY A CA 1
ATOM 594 C C . GLY A 1 75 ? -8.569 10.508 17.806 1.00 83.62 75 GLY A C 1
ATOM 595 O O . GLY A 1 75 ? -8.727 9.698 18.717 1.00 83.62 75 GLY A O 1
ATOM 596 N N . LYS A 1 76 ? -8.731 10.183 16.520 1.00 89.44 76 LYS A N 1
ATOM 597 C CA . LYS A 1 76 ? -8.963 8.806 16.071 1.00 89.44 76 LYS A CA 1
ATOM 598 C C . LYS A 1 76 ? -8.172 8.510 14.803 1.00 89.44 76 LYS A C 1
ATOM 600 O O . LYS A 1 76 ? -8.084 9.369 13.923 1.00 89.44 76 LYS A O 1
ATOM 605 N N . ALA A 1 77 ? -7.654 7.295 14.684 1.00 93.44 77 ALA A N 1
ATOM 606 C CA . ALA A 1 77 ? -6.965 6.802 13.489 1.00 93.44 77 ALA A CA 1
ATOM 607 C C . ALA A 1 77 ? -7.376 5.357 13.177 1.00 93.44 77 ALA A C 1
ATOM 609 O O . ALA A 1 77 ? -8.042 4.726 13.988 1.00 93.44 77 ALA A O 1
ATOM 610 N N . GLY A 1 78 ? -6.986 4.828 12.014 1.00 95.81 78 GLY A N 1
ATOM 611 C CA . GLY A 1 78 ? -7.280 3.439 11.639 1.00 95.81 78 GLY A CA 1
ATOM 612 C C . GLY A 1 78 ? -8.781 3.122 11.602 1.00 95.81 78 GLY A C 1
ATOM 613 O O . GLY A 1 78 ? -9.609 3.995 11.320 1.00 95.81 78 GLY A O 1
ATOM 614 N N . LEU A 1 79 ? -9.127 1.871 11.906 1.00 96.19 79 LEU A N 1
ATOM 615 C CA . LEU A 1 79 ? -10.512 1.401 12.016 1.00 96.19 79 LEU A CA 1
ATOM 616 C C . LEU A 1 79 ? -11.302 2.117 13.120 1.00 96.19 79 LEU A C 1
ATOM 618 O O . LEU A 1 79 ? -12.489 2.371 12.928 1.00 96.19 79 LEU A O 1
ATOM 622 N N . GLU A 1 80 ? -10.655 2.526 14.217 1.00 95.19 80 GLU A N 1
ATOM 623 C CA . GLU A 1 80 ? -11.290 3.348 15.264 1.00 95.19 80 GLU A CA 1
ATOM 624 C C . GLU A 1 80 ? -11.870 4.658 14.706 1.00 95.19 80 GLU A C 1
ATOM 626 O O . GLU A 1 80 ? -12.871 5.166 15.210 1.00 95.19 80 GLU A O 1
ATOM 631 N N . SER A 1 81 ? -11.269 5.207 13.644 1.00 92.44 81 SER A N 1
ATOM 632 C CA . SER A 1 81 ? -11.772 6.395 12.947 1.00 92.44 81 SER A CA 1
ATOM 633 C C . SER A 1 81 ? -12.757 6.040 11.833 1.00 92.44 81 SER A C 1
ATOM 635 O O . SER A 1 81 ? -13.875 6.558 11.802 1.00 92.44 81 SER A O 1
ATOM 637 N N . GLU A 1 82 ? -12.374 5.130 10.931 1.00 90.94 82 GLU A N 1
ATOM 638 C CA . GLU A 1 82 ? -13.160 4.819 9.726 1.00 90.94 82 GLU A CA 1
ATOM 639 C C . GLU A 1 82 ? -14.488 4.107 10.027 1.00 90.94 82 GLU A C 1
ATOM 641 O O . GLU A 1 82 ? -15.387 4.117 9.184 1.00 90.94 82 GLU A O 1
ATOM 646 N N . GLU A 1 83 ? -14.639 3.528 11.218 1.00 90.94 83 GLU A N 1
ATOM 647 C CA . GLU A 1 83 ? -15.838 2.808 11.656 1.00 90.94 83 GLU A CA 1
ATOM 648 C C . GLU A 1 83 ? -16.379 3.313 13.002 1.00 90.94 83 GLU A C 1
ATOM 650 O O . GLU A 1 83 ? -17.184 2.636 13.644 1.00 90.94 83 GLU A O 1
ATOM 655 N N . ASN A 1 84 ? -15.976 4.517 13.426 1.00 87.75 84 ASN A N 1
ATOM 656 C CA . ASN A 1 84 ? -16.364 5.086 14.719 1.00 87.75 84 ASN A CA 1
ATOM 657 C C . ASN A 1 84 ? -17.884 5.046 14.955 1.00 87.75 84 ASN A C 1
ATOM 659 O O . ASN A 1 84 ? -18.337 4.758 16.057 1.00 87.75 84 ASN A O 1
ATOM 663 N N . PHE A 1 85 ? -18.683 5.312 13.921 1.00 84.31 85 PHE A N 1
ATOM 664 C CA . PHE A 1 85 ? -20.138 5.253 14.011 1.00 84.31 85 PHE A CA 1
ATOM 665 C C . PHE A 1 85 ? -20.680 3.852 14.268 1.00 84.31 85 PHE A C 1
ATOM 667 O O . PHE A 1 85 ? -21.589 3.718 15.079 1.00 84.31 85 PHE A O 1
ATOM 674 N N . ASN A 1 86 ? -20.139 2.823 13.614 1.00 84.62 86 ASN A N 1
ATOM 675 C CA . ASN A 1 86 ? -20.588 1.447 13.829 1.00 84.62 86 ASN A CA 1
ATOM 676 C C . ASN A 1 86 ? -20.247 1.004 15.257 1.00 84.62 86 ASN A C 1
ATOM 678 O O . ASN A 1 86 ? -21.106 0.493 15.962 1.00 84.62 86 ASN A O 1
ATOM 682 N N . LEU A 1 87 ? -19.042 1.336 15.727 1.00 85.50 87 LEU A N 1
ATOM 683 C CA . LEU A 1 87 ? -18.596 1.043 17.091 1.00 85.50 87 LEU A CA 1
ATOM 684 C C . LEU A 1 87 ? -19.378 1.804 18.180 1.00 85.50 87 LEU A C 1
ATOM 686 O O . LEU A 1 87 ? -19.375 1.388 19.336 1.00 85.50 87 LEU A O 1
ATOM 690 N N . LEU A 1 88 ? -20.019 2.925 17.831 1.00 85.12 88 LEU A N 1
ATOM 691 C CA . LEU A 1 88 ? -20.853 3.749 18.717 1.00 85.12 88 LEU A CA 1
ATOM 692 C C . LEU A 1 88 ? -22.349 3.649 18.387 1.00 85.12 88 LEU A C 1
ATOM 694 O O . LEU A 1 88 ? -23.135 4.474 18.845 1.00 85.12 88 LEU A O 1
ATOM 698 N N . THR A 1 89 ? -22.757 2.663 17.592 1.00 80.44 89 THR A N 1
ATOM 699 C CA . THR A 1 89 ? -24.165 2.337 17.358 1.00 80.44 89 THR A CA 1
ATOM 700 C C . THR A 1 89 ? -24.461 1.017 18.043 1.00 80.44 89 THR A C 1
ATOM 702 O O . THR A 1 89 ? -23.628 0.122 18.035 1.00 80.44 89 THR A O 1
ATOM 705 N N . SER A 1 90 ? -25.634 0.905 18.662 1.00 77.50 90 SER A N 1
ATOM 706 C CA . SER A 1 90 ? -26.075 -0.332 19.301 1.00 77.50 90 SER A CA 1
ATOM 707 C C . SER A 1 90 ? -27.308 -0.873 18.589 1.00 77.50 90 SER A C 1
ATOM 709 O O . SER A 1 90 ? -28.395 -0.281 18.657 1.00 77.50 90 SER A O 1
ATOM 711 N N . ASN A 1 91 ? -27.140 -2.017 17.932 1.00 74.88 91 ASN A N 1
ATOM 712 C CA . ASN A 1 91 ? -28.221 -2.841 17.402 1.00 74.88 91 ASN A CA 1
ATOM 713 C C . ASN A 1 91 ? -28.679 -3.910 18.415 1.00 74.88 91 ASN A C 1
ATOM 715 O O . ASN A 1 91 ? -29.266 -4.923 18.034 1.00 74.88 91 ASN A O 1
ATOM 719 N N . ALA A 1 92 ? -28.458 -3.673 19.717 1.00 69.12 92 ALA A N 1
ATOM 720 C CA . ALA A 1 92 ? -29.061 -4.461 20.789 1.00 69.12 92 ALA A CA 1
ATOM 721 C C . ALA A 1 92 ? -30.594 -4.514 20.655 1.00 69.12 92 ALA A C 1
ATOM 723 O O . ALA A 1 92 ? -31.226 -3.598 20.106 1.00 69.12 92 ALA A O 1
ATOM 724 N N . PHE A 1 93 ? -31.207 -5.579 21.181 1.00 72.88 93 PHE A N 1
ATOM 725 C CA . PHE A 1 93 ? -32.658 -5.756 21.122 1.00 72.88 93 PHE A CA 1
ATOM 726 C C . PHE A 1 93 ? -33.381 -4.533 21.704 1.00 72.88 93 PHE A C 1
ATOM 728 O O . PHE A 1 93 ? -33.002 -3.998 22.741 1.00 72.88 93 PHE A O 1
ATOM 735 N N . ILE A 1 94 ? -34.467 -4.097 21.055 1.00 70.94 94 ILE A N 1
ATOM 736 C CA . ILE A 1 94 ? -35.186 -2.861 21.419 1.00 70.94 94 ILE A CA 1
ATOM 737 C C . ILE A 1 94 ? -35.607 -2.858 22.898 1.00 70.94 94 ILE A C 1
ATOM 739 O O . ILE A 1 94 ? -35.476 -1.838 23.565 1.00 70.94 94 ILE A O 1
ATOM 743 N N . LEU A 1 95 ? -36.065 -3.999 23.425 1.00 65.12 95 LEU A N 1
ATOM 744 C CA . LEU A 1 95 ? -36.438 -4.141 24.838 1.00 65.12 95 LEU A CA 1
ATOM 745 C C . LEU A 1 95 ? -35.247 -3.936 25.781 1.00 65.12 95 LEU A C 1
ATOM 747 O O . LEU A 1 95 ? -35.403 -3.296 26.814 1.00 65.12 95 LEU A O 1
ATOM 751 N N . GLU A 1 96 ? -34.067 -4.439 25.419 1.00 73.44 96 GLU A N 1
ATOM 752 C CA . GLU A 1 96 ? -32.829 -4.251 26.181 1.00 73.44 96 GLU A CA 1
ATOM 753 C C . GLU A 1 96 ? -32.422 -2.778 26.199 1.00 73.44 96 GLU A C 1
ATOM 755 O O . GLU A 1 96 ? -32.204 -2.209 27.264 1.00 73.44 96 GLU A O 1
ATOM 760 N N . ARG A 1 97 ? -32.447 -2.123 25.033 1.00 71.56 97 ARG A N 1
ATOM 761 C CA . ARG A 1 97 ? -32.129 -0.695 24.915 1.00 71.56 97 ARG A CA 1
ATOM 762 C C . ARG A 1 97 ? -33.043 0.182 25.759 1.00 71.56 97 ARG A C 1
ATOM 764 O O . ARG A 1 97 ? -32.563 1.101 26.416 1.00 71.56 97 ARG A O 1
ATOM 771 N N . VAL A 1 98 ? -34.340 -0.122 25.745 1.00 69.00 98 VAL A N 1
ATOM 772 C CA . VAL A 1 98 ? -35.349 0.581 26.543 1.00 69.00 98 VAL A CA 1
ATOM 773 C C . VAL A 1 98 ? -35.128 0.328 28.035 1.00 69.00 98 VAL A C 1
ATOM 775 O O . VAL A 1 98 ? -35.182 1.270 28.817 1.00 69.00 98 VAL A O 1
ATOM 778 N N . MET A 1 99 ? -34.839 -0.911 28.448 1.00 68.56 99 MET A N 1
ATOM 779 C CA . MET A 1 99 ? -34.538 -1.223 29.851 1.00 68.56 99 MET A CA 1
ATOM 780 C C . MET A 1 99 ? -33.287 -0.500 30.355 1.00 68.56 99 MET A C 1
ATOM 782 O O . MET A 1 99 ? -33.322 0.038 31.459 1.00 68.56 99 MET A O 1
ATOM 786 N N . ASN A 1 100 ? -32.218 -0.460 29.560 1.00 77.19 100 ASN A N 1
ATOM 787 C CA . ASN A 1 100 ? -30.984 0.238 29.918 1.00 77.19 100 ASN A CA 1
ATOM 788 C C . ASN A 1 100 ? -31.226 1.749 30.042 1.00 77.19 100 ASN A C 1
ATOM 790 O O . ASN A 1 100 ? -30.814 2.355 31.024 1.00 77.19 100 ASN A O 1
ATOM 794 N N . GLU A 1 101 ? -32.010 2.341 29.133 1.00 73.94 101 GLU A N 1
ATOM 795 C CA . GLU A 1 101 ? -32.411 3.753 29.222 1.00 73.94 101 GLU A CA 1
ATOM 796 C C . GLU A 1 101 ? -33.245 4.047 30.485 1.00 73.94 101 GLU A C 1
ATOM 798 O O . GLU A 1 101 ? -33.044 5.072 31.130 1.00 73.94 101 GLU A O 1
ATOM 803 N N . PHE A 1 102 ? -34.125 3.129 30.906 1.00 74.06 102 PHE A N 1
ATOM 804 C CA . PHE A 1 102 ? -34.863 3.258 32.172 1.00 74.06 102 PHE A CA 1
ATOM 805 C C . PHE A 1 102 ? -33.982 3.138 33.422 1.00 74.06 102 PHE A C 1
ATOM 807 O O . PHE A 1 102 ? -34.353 3.668 34.471 1.00 74.06 102 PHE A O 1
ATOM 814 N N . LYS A 1 103 ? -32.856 2.425 33.333 1.00 78.12 103 LYS A N 1
ATOM 815 C CA . LYS A 1 103 ? -31.893 2.240 34.429 1.00 78.12 103 LYS A CA 1
ATOM 816 C C . LYS A 1 103 ? -30.767 3.275 34.437 1.00 78.12 103 LYS A C 1
ATOM 818 O O . LYS A 1 103 ? -29.932 3.221 35.332 1.00 78.12 103 LYS A O 1
ATOM 823 N N . ASP A 1 104 ? -30.755 4.190 33.468 1.00 76.06 104 ASP A N 1
ATOM 824 C CA . ASP A 1 104 ? -29.641 5.113 33.217 1.00 76.06 104 ASP A CA 1
ATOM 825 C C . ASP A 1 104 ? -28.304 4.372 32.964 1.00 76.06 104 ASP A C 1
ATOM 827 O O . ASP A 1 104 ? -27.220 4.839 33.302 1.00 76.06 104 ASP A O 1
ATOM 831 N N . GLU A 1 105 ? -28.389 3.178 32.362 1.00 82.00 105 GLU A N 1
ATOM 832 C CA . GLU A 1 105 ? -27.255 2.337 31.966 1.00 82.00 105 GLU A CA 1
ATOM 833 C C . GLU A 1 105 ? -26.940 2.537 30.471 1.00 82.00 105 GLU A C 1
ATOM 835 O O . GLU A 1 105 ? -27.835 2.654 29.626 1.00 82.00 105 GLU A O 1
ATOM 840 N N . LYS A 1 106 ? -25.650 2.552 30.109 1.00 82.44 106 LYS A N 1
ATOM 841 C CA . LYS A 1 106 ? -25.224 2.680 28.707 1.00 82.44 106 LYS A CA 1
ATOM 842 C C . LYS A 1 106 ? -25.440 1.380 27.932 1.00 82.44 106 LYS A C 1
ATOM 844 O O . LYS A 1 106 ? -25.197 0.288 28.437 1.00 82.44 106 LYS A O 1
ATOM 849 N N . ASN A 1 107 ? -25.824 1.499 26.661 1.00 83.19 107 ASN A N 1
ATOM 850 C CA . ASN A 1 107 ? -25.899 0.346 25.758 1.00 83.19 107 ASN A CA 1
ATOM 851 C C . ASN A 1 107 ? -24.510 -0.039 25.241 1.00 83.19 107 ASN A C 1
ATOM 853 O O . ASN A 1 107 ? -23.658 0.826 25.069 1.00 83.19 107 ASN A O 1
ATOM 857 N N . ILE A 1 108 ? -24.286 -1.314 24.924 1.00 84.88 108 ILE A N 1
ATOM 858 C CA . ILE A 1 108 ? -23.033 -1.748 24.294 1.00 84.88 108 ILE A CA 1
ATOM 859 C C . ILE A 1 108 ? -23.152 -1.576 22.778 1.00 84.88 108 ILE A C 1
ATOM 861 O O . ILE A 1 108 ? -24.154 -1.969 22.172 1.00 84.88 108 ILE A O 1
ATOM 865 N N . GLY A 1 109 ? -22.149 -0.936 22.184 1.00 86.50 109 GLY A N 1
ATOM 866 C CA . GLY A 1 109 ? -22.029 -0.745 20.748 1.00 86.50 109 GLY A CA 1
ATOM 867 C C . GLY A 1 109 ? -21.728 -2.048 20.014 1.00 86.50 109 GLY A C 1
ATOM 868 O O . GLY A 1 109 ? -21.283 -3.033 20.603 1.00 86.50 109 GLY A O 1
ATOM 869 N N . ASP A 1 110 ? -21.974 -2.043 18.715 1.00 88.56 110 ASP A N 1
ATOM 870 C CA . ASP A 1 110 ? -21.789 -3.210 17.869 1.00 88.56 110 ASP A CA 1
ATOM 871 C C . ASP A 1 110 ? -20.312 -3.599 17.759 1.00 88.56 110 ASP A C 1
ATOM 873 O O . ASP A 1 110 ? -19.407 -2.757 17.718 1.00 88.56 110 ASP A O 1
ATOM 877 N N . ASN A 1 111 ? -20.081 -4.904 17.688 1.00 92.06 111 ASN A N 1
ATOM 878 C CA . ASN A 1 111 ? -18.775 -5.470 17.429 1.00 92.06 111 ASN A CA 1
ATOM 879 C C . ASN A 1 111 ? -18.487 -5.438 15.927 1.00 92.06 111 ASN A C 1
ATOM 881 O O . ASN A 1 111 ? -19.358 -5.653 15.084 1.00 92.06 111 ASN A O 1
ATOM 885 N N . MET A 1 112 ? -17.228 -5.209 15.589 1.00 94.62 112 MET A N 1
ATOM 886 C CA . MET A 1 112 ? -16.739 -5.259 14.222 1.00 94.62 112 MET A CA 1
ATOM 887 C C . MET A 1 112 ? -15.783 -6.427 14.076 1.00 94.62 112 MET A C 1
ATOM 889 O O . MET A 1 112 ? -14.753 -6.463 14.746 1.00 94.62 112 MET A O 1
ATOM 893 N N . VAL A 1 113 ? -16.077 -7.325 13.145 1.00 97.25 113 VAL A N 1
ATOM 894 C CA . VAL A 1 113 ? -15.152 -8.391 12.768 1.00 97.25 113 VAL A CA 1
ATOM 895 C C . VAL A 1 113 ? -14.388 -7.949 11.532 1.00 97.25 113 VAL A C 1
ATOM 897 O O . VAL A 1 113 ? -14.950 -7.448 10.550 1.00 97.25 113 VAL A O 1
ATOM 900 N N . THR A 1 114 ? -13.074 -8.100 11.605 1.00 98.19 114 THR A N 1
ATOM 901 C CA . THR A 1 114 ? -12.157 -7.726 10.539 1.00 98.19 114 THR A CA 1
ATOM 902 C C . THR A 1 114 ? -11.730 -8.941 9.725 1.00 98.19 114 THR A C 1
ATOM 904 O O . THR A 1 114 ? -11.888 -10.092 10.121 1.00 98.19 114 THR A O 1
ATOM 907 N N . THR A 1 115 ? -11.136 -8.688 8.566 1.00 98.50 115 THR A N 1
ATOM 908 C CA . THR A 1 115 ? -10.489 -9.712 7.742 1.00 98.50 115 THR A CA 1
ATOM 909 C C . THR A 1 115 ? -9.085 -10.066 8.228 1.00 98.50 115 THR A C 1
ATOM 911 O O . THR A 1 115 ? -8.443 -10.923 7.622 1.00 98.50 115 THR A O 1
ATOM 914 N N . LEU A 1 116 ? -8.595 -9.392 9.275 1.00 98.62 116 LEU A N 1
ATOM 915 C CA . LEU A 1 116 ? -7.248 -9.576 9.793 1.00 98.62 116 LEU A CA 1
ATOM 916 C C . LEU A 1 116 ? -7.091 -10.979 10.380 1.00 98.62 116 LEU A C 1
ATOM 918 O O . LEU A 1 116 ? -7.992 -11.502 11.033 1.00 98.62 116 LEU A O 1
ATOM 922 N N . ASP A 1 117 ? -5.930 -11.573 10.138 1.00 98.62 117 ASP A N 1
ATOM 923 C CA . ASP A 1 117 ? -5.516 -12.858 10.686 1.00 98.62 117 ASP A CA 1
ATOM 924 C C . ASP A 1 117 ? -4.375 -12.609 11.673 1.00 98.62 117 ASP A C 1
ATOM 926 O O . ASP A 1 117 ? -3.299 -12.154 11.275 1.00 98.62 117 ASP A O 1
ATOM 930 N N . THR A 1 118 ? -4.592 -12.908 12.958 1.00 98.31 118 THR A N 1
ATOM 931 C CA . THR A 1 118 ? -3.580 -12.656 13.994 1.00 98.31 118 THR A CA 1
ATOM 932 C C . THR A 1 118 ? -2.275 -13.409 13.763 1.00 98.31 118 THR A C 1
ATOM 934 O O . THR A 1 118 ? -1.198 -12.864 14.022 1.00 98.31 118 THR A O 1
ATOM 937 N N . SER A 1 119 ? -2.328 -14.624 13.218 1.00 98.06 119 SER A N 1
ATOM 938 C CA . SER A 1 119 ? -1.118 -15.394 12.921 1.00 98.06 119 SER A CA 1
ATOM 939 C C . SER A 1 119 ? -0.321 -14.751 11.783 1.00 98.06 119 SER A C 1
ATOM 941 O O . SER A 1 119 ? 0.899 -14.605 11.892 1.00 98.06 119 SER A O 1
ATOM 943 N N . LEU A 1 120 ? -0.993 -14.307 10.713 1.00 98.25 120 LEU A N 1
ATOM 944 C CA . LEU A 1 120 ? -0.348 -13.598 9.600 1.00 98.25 120 LEU A CA 1
ATOM 945 C C . LEU A 1 120 ? 0.156 -12.213 10.010 1.00 98.25 120 LEU A C 1
ATOM 947 O O . LEU A 1 120 ? 1.260 -11.837 9.617 1.00 98.25 120 LEU A O 1
ATOM 951 N N . GLN A 1 121 ? -0.605 -11.470 10.817 1.00 98.69 121 GLN A N 1
ATOM 952 C CA . GLN A 1 121 ? -0.184 -10.174 11.344 1.00 98.69 121 GLN A CA 1
ATOM 953 C C . GLN A 1 121 ? 1.096 -10.325 12.172 1.00 98.69 121 GLN A C 1
ATOM 955 O O . GLN A 1 121 ? 2.064 -9.600 11.939 1.00 98.69 121 GLN A O 1
ATOM 960 N N . GLN A 1 122 ? 1.139 -11.295 13.091 1.00 98.50 122 GLN A N 1
ATOM 961 C CA . GLN A 1 122 ? 2.318 -11.551 13.916 1.00 98.50 122 GLN A CA 1
ATOM 962 C C . GLN A 1 122 ? 3.515 -12.006 13.075 1.00 98.50 122 GLN A C 1
ATOM 964 O O . GLN A 1 122 ? 4.636 -11.549 13.306 1.00 98.50 122 GLN A O 1
ATOM 969 N N . ALA A 1 123 ? 3.296 -12.868 12.077 1.00 98.62 123 ALA A N 1
ATOM 970 C CA . ALA A 1 123 ? 4.350 -13.294 11.162 1.00 98.62 123 ALA A CA 1
ATOM 971 C C . ALA A 1 123 ? 4.927 -12.108 10.372 1.00 98.62 123 ALA A C 1
ATOM 973 O O . ALA A 1 123 ? 6.146 -11.943 10.324 1.00 98.62 123 ALA A O 1
ATOM 974 N N . ALA A 1 124 ? 4.069 -11.248 9.815 1.00 98.44 124 ALA A N 1
ATOM 975 C CA . ALA A 1 124 ? 4.474 -10.040 9.097 1.00 98.44 124 ALA A CA 1
ATOM 976 C C . ALA A 1 124 ? 5.235 -9.060 10.003 1.00 98.44 124 ALA A C 1
ATOM 978 O O . ALA A 1 124 ? 6.268 -8.516 9.612 1.00 98.44 124 ALA A O 1
ATOM 979 N N . TYR A 1 125 ? 4.750 -8.869 11.229 1.00 98.44 125 TYR A N 1
ATOM 980 C CA . TYR A 1 125 ? 5.361 -7.996 12.224 1.00 98.44 125 TYR A CA 1
ATOM 981 C C . TYR A 1 125 ? 6.754 -8.485 12.633 1.00 98.44 125 TYR A C 1
ATOM 983 O O . TYR A 1 125 ? 7.716 -7.716 12.618 1.00 98.44 125 TYR A O 1
ATOM 991 N N . ASN A 1 126 ? 6.887 -9.782 12.921 1.00 98.19 126 ASN A N 1
ATOM 992 C CA . ASN A 1 126 ? 8.162 -10.398 13.285 1.00 98.19 126 ASN A CA 1
ATOM 993 C C . ASN A 1 126 ? 9.158 -10.377 12.121 1.00 98.19 126 ASN A C 1
ATOM 995 O O . ASN A 1 126 ? 10.336 -10.104 12.338 1.00 98.19 126 ASN A O 1
ATOM 999 N N . ALA A 1 127 ? 8.692 -10.637 10.895 1.00 98.12 127 ALA A N 1
ATOM 1000 C CA . ALA A 1 127 ? 9.532 -10.607 9.701 1.00 98.12 127 ALA A CA 1
ATOM 1001 C C . ALA A 1 127 ? 10.081 -9.202 9.407 1.00 98.12 127 ALA A C 1
ATOM 1003 O O . ALA A 1 127 ? 11.223 -9.073 8.970 1.00 98.12 127 ALA A O 1
ATOM 1004 N N . LEU A 1 128 ? 9.293 -8.150 9.663 1.00 97.81 128 LEU A N 1
ATOM 1005 C CA . LEU A 1 128 ? 9.748 -6.768 9.504 1.00 97.81 128 LEU A CA 1
ATOM 1006 C C . LEU A 1 128 ? 10.739 -6.357 10.612 1.00 97.81 128 LEU A C 1
ATOM 1008 O O . LEU A 1 128 ? 11.668 -5.580 10.365 1.00 97.81 128 LEU A O 1
ATOM 1012 N N . GLY A 1 129 ? 10.570 -6.901 11.820 1.00 97.06 129 GLY A N 1
ATOM 1013 C CA . GLY A 1 129 ? 11.457 -6.667 12.957 1.00 97.06 129 GLY A CA 1
ATOM 1014 C C . GLY A 1 129 ? 11.523 -5.185 13.339 1.00 97.06 129 GLY A C 1
ATOM 1015 O O . GLY A 1 129 ? 10.499 -4.516 13.479 1.00 97.06 129 GLY A O 1
ATOM 1016 N N . SER A 1 130 ? 12.739 -4.662 13.501 1.00 95.00 130 SER A N 1
ATOM 1017 C CA . SER A 1 130 ? 12.996 -3.239 13.775 1.00 95.00 130 SER A CA 1
ATOM 1018 C C . SER A 1 130 ? 13.154 -2.385 12.511 1.00 95.00 130 SER A C 1
ATOM 1020 O O . SER A 1 130 ? 13.435 -1.189 12.607 1.00 95.00 130 SER A O 1
ATOM 1022 N N . SER A 1 131 ? 12.991 -2.969 11.320 1.00 96.62 131 SER A N 1
ATOM 1023 C CA . SER A 1 131 ? 13.204 -2.256 10.062 1.00 96.62 131 SER A CA 1
ATOM 1024 C C . SER A 1 131 ? 12.116 -1.209 9.837 1.00 96.62 131 SER A C 1
ATOM 1026 O O . SER A 1 131 ? 10.923 -1.495 9.932 1.00 96.62 131 SER A O 1
ATOM 1028 N N . LYS A 1 132 ? 12.518 0.010 9.465 1.00 96.62 132 LYS A N 1
ATOM 1029 C CA . LYS A 1 132 ? 11.591 1.057 9.021 1.00 96.62 132 LYS A CA 1
ATOM 1030 C C . LYS A 1 132 ? 10.971 0.650 7.684 1.00 96.62 132 LYS A C 1
ATOM 1032 O O . LYS A 1 132 ? 11.674 0.545 6.683 1.00 96.62 132 LYS A O 1
ATOM 1037 N N . GLY A 1 133 ? 9.661 0.435 7.656 1.00 97.31 133 GLY A N 1
ATOM 1038 C CA . GLY A 1 133 ? 8.985 -0.106 6.481 1.00 97.31 133 GLY A CA 1
ATOM 1039 C C . GLY A 1 133 ? 7.533 -0.474 6.742 1.00 97.31 133 GLY A C 1
ATOM 1040 O O . GLY A 1 133 ? 6.927 -0.021 7.712 1.00 97.31 133 GLY A O 1
ATOM 1041 N N . ALA A 1 134 ? 6.968 -1.278 5.848 1.00 98.25 134 ALA A N 1
ATOM 1042 C CA . ALA A 1 134 ? 5.607 -1.774 5.962 1.00 98.25 134 ALA A CA 1
ATOM 1043 C C . ALA A 1 134 ? 5.448 -3.131 5.280 1.00 98.25 134 ALA A C 1
ATOM 1045 O O . ALA A 1 134 ? 6.162 -3.443 4.329 1.00 98.25 134 ALA A O 1
ATOM 1046 N N . VAL A 1 135 ? 4.459 -3.893 5.739 1.00 98.31 135 VAL A N 1
ATOM 1047 C CA . VAL A 1 135 ? 4.001 -5.133 5.109 1.00 98.31 135 VAL A CA 1
ATOM 1048 C C . VAL A 1 135 ? 2.489 -5.049 4.953 1.00 98.31 135 VAL A C 1
ATOM 1050 O O . VAL A 1 135 ? 1.791 -4.659 5.886 1.00 98.31 135 VAL A O 1
ATOM 1053 N N . LEU A 1 136 ? 1.979 -5.411 3.778 1.00 97.94 136 LEU A N 1
ATOM 1054 C CA . LEU A 1 136 ? 0.550 -5.516 3.510 1.00 97.94 136 LEU A CA 1
ATOM 1055 C C . LEU A 1 136 ? 0.277 -6.846 2.816 1.00 97.94 136 LEU A C 1
ATOM 1057 O O . LEU A 1 136 ? 0.911 -7.160 1.811 1.00 97.94 136 LEU A O 1
ATOM 1061 N N . VAL A 1 137 ? -0.662 -7.614 3.358 1.00 98.31 137 VAL A N 1
ATOM 1062 C CA . VAL A 1 137 ? -1.065 -8.915 2.821 1.00 98.31 137 VAL A CA 1
ATOM 1063 C C . VAL A 1 137 ? -2.515 -8.821 2.373 1.00 98.31 137 VAL A C 1
ATOM 1065 O O . VAL A 1 137 ? -3.392 -8.451 3.156 1.00 98.31 137 VAL A O 1
ATOM 1068 N N . MET A 1 138 ? -2.759 -9.155 1.108 1.00 97.50 138 MET A N 1
ATOM 1069 C CA . MET A 1 138 ? -4.070 -9.083 0.470 1.00 97.50 138 MET A CA 1
ATOM 1070 C C . MET A 1 138 ? -4.392 -10.407 -0.223 1.00 97.50 138 MET A C 1
ATOM 1072 O O . MET A 1 138 ? -3.561 -10.950 -0.949 1.00 97.50 138 MET A O 1
ATOM 1076 N N . GLU A 1 139 ? -5.614 -10.899 -0.041 1.00 98.00 139 GLU A N 1
ATOM 1077 C CA . GLU A 1 139 ? -6.152 -12.007 -0.831 1.00 98.00 139 GLU A CA 1
ATOM 1078 C C . GLU A 1 139 ? -6.621 -11.480 -2.194 1.00 98.00 139 GLU A C 1
ATOM 1080 O O . GLU A 1 139 ? -7.606 -10.746 -2.282 1.00 98.00 139 GLU A O 1
ATOM 1085 N N . ALA A 1 140 ? -5.922 -11.842 -3.272 1.00 97.88 140 ALA A N 1
ATOM 1086 C CA . ALA A 1 140 ? -6.169 -11.278 -4.602 1.00 97.88 140 ALA A CA 1
ATOM 1087 C C . ALA A 1 140 ? -7.570 -11.595 -5.164 1.00 97.88 140 ALA A C 1
ATOM 1089 O O . ALA A 1 140 ? -8.158 -10.763 -5.853 1.00 97.88 140 ALA A O 1
ATOM 1090 N N . SER A 1 141 ? -8.119 -12.772 -4.848 1.00 97.44 141 SER A N 1
ATOM 1091 C CA . SER A 1 141 ? -9.412 -13.246 -5.361 1.00 97.44 141 SER A CA 1
ATOM 1092 C C . SER A 1 141 ? -10.627 -12.585 -4.705 1.00 97.44 141 SER A C 1
ATOM 1094 O O . SER A 1 141 ? -11.720 -12.628 -5.267 1.00 97.44 141 SER A O 1
ATOM 1096 N N . THR A 1 142 ? -10.463 -11.960 -3.534 1.00 97.56 142 THR A N 1
ATOM 1097 C CA . THR A 1 142 ? -11.574 -11.357 -2.775 1.00 97.56 142 THR A CA 1
ATOM 1098 C C . THR A 1 142 ? -11.351 -9.893 -2.415 1.00 97.56 142 THR A C 1
ATOM 1100 O O . THR A 1 142 ? -12.321 -9.160 -2.244 1.00 97.56 142 THR A O 1
ATOM 1103 N N . GLY A 1 143 ? -10.097 -9.446 -2.314 1.00 97.44 143 GLY A N 1
ATOM 1104 C CA . GLY A 1 143 ? -9.727 -8.124 -1.811 1.00 97.44 143 GLY A CA 1
ATOM 1105 C C . GLY A 1 143 ? -9.605 -8.041 -0.283 1.00 97.44 143 GLY A C 1
ATOM 1106 O O . GLY A 1 143 ? -9.393 -6.947 0.242 1.00 97.44 143 GLY A O 1
ATOM 1107 N N . LYS A 1 144 ? -9.716 -9.153 0.456 1.00 98.31 144 LYS A N 1
ATOM 1108 C CA . LYS A 1 144 ? -9.513 -9.141 1.915 1.00 98.31 144 LYS A CA 1
ATOM 1109 C C . LYS A 1 144 ? -8.108 -8.669 2.262 1.00 98.31 144 LYS A C 1
ATOM 1111 O O . LYS A 1 144 ? -7.131 -9.193 1.726 1.00 98.31 144 LYS A O 1
ATOM 1116 N N . ILE A 1 145 ? -8.004 -7.737 3.203 1.00 98.50 145 ILE A N 1
ATOM 1117 C CA . ILE A 1 145 ? -6.723 -7.372 3.810 1.00 98.50 145 ILE A CA 1
ATOM 1118 C C . ILE A 1 145 ? -6.497 -8.263 5.029 1.00 98.50 145 ILE A C 1
ATOM 1120 O O . ILE A 1 145 ? -7.213 -8.161 6.020 1.00 98.50 145 ILE A O 1
ATOM 1124 N N . LEU A 1 146 ? -5.508 -9.146 4.952 1.00 98.56 146 LEU A N 1
ATOM 1125 C CA . LEU A 1 146 ? -5.261 -10.159 5.980 1.00 98.56 146 LEU A CA 1
ATOM 1126 C C . LEU A 1 146 ? -4.257 -9.692 7.037 1.00 98.56 146 LEU A C 1
ATOM 1128 O O . LEU A 1 146 ? -4.319 -10.127 8.181 1.00 98.56 146 LEU A O 1
ATOM 1132 N N . ALA A 1 147 ? -3.336 -8.805 6.657 1.00 98.69 147 ALA A N 1
ATOM 1133 C CA . ALA A 1 147 ? -2.380 -8.193 7.569 1.00 98.69 147 ALA A CA 1
ATOM 1134 C C . ALA A 1 147 ? -1.927 -6.824 7.049 1.00 98.69 147 ALA A C 1
ATOM 1136 O O . ALA A 1 147 ? -1.798 -6.614 5.837 1.00 98.69 147 ALA A O 1
ATOM 1137 N N . MET A 1 148 ? -1.655 -5.897 7.965 1.00 98.56 148 MET A N 1
ATOM 1138 C CA . MET A 1 148 ? -1.111 -4.574 7.666 1.00 98.56 148 MET A CA 1
ATOM 1139 C C . MET A 1 148 ? -0.222 -4.106 8.818 1.00 98.56 148 MET A C 1
ATOM 1141 O O . MET A 1 148 ? -0.708 -3.791 9.902 1.00 98.56 148 MET A O 1
ATOM 1145 N N . VAL A 1 149 ? 1.080 -4.029 8.565 1.00 98.50 149 VAL A N 1
ATOM 1146 C CA . VAL A 1 149 ? 2.100 -3.602 9.529 1.00 98.50 149 VAL A CA 1
ATOM 1147 C C . VAL A 1 149 ? 2.810 -2.367 8.988 1.00 98.50 149 VAL A C 1
ATOM 1149 O O . VAL A 1 149 ? 3.127 -2.295 7.800 1.00 98.50 149 VAL A O 1
ATOM 1152 N N . SER A 1 150 ? 3.100 -1.406 9.861 1.00 98.38 150 SER A N 1
ATOM 1153 C CA . SER A 1 150 ? 3.937 -0.242 9.569 1.00 98.38 150 SER A CA 1
ATOM 1154 C C . SER A 1 150 ? 4.906 -0.022 10.728 1.00 98.38 150 SER A C 1
ATOM 1156 O O . SER A 1 150 ? 4.533 -0.175 11.884 1.00 98.38 150 SER A O 1
ATOM 1158 N N . LYS A 1 151 ? 6.164 0.300 10.418 1.00 97.88 151 LYS A N 1
ATOM 1159 C CA . LYS A 1 151 ? 7.247 0.489 11.391 1.00 97.88 151 LYS A CA 1
ATOM 1160 C C . LYS A 1 151 ? 8.105 1.714 11.056 1.00 97.88 151 LYS A C 1
ATOM 1162 O O . LYS A 1 151 ? 8.360 1.952 9.870 1.00 97.88 151 LYS A O 1
ATOM 1167 N N . PRO A 1 152 ? 8.632 2.451 12.052 1.00 97.25 152 PRO A N 1
ATOM 1168 C CA . PRO A 1 152 ? 8.366 2.329 13.493 1.00 97.25 152 PRO A CA 1
ATOM 1169 C C . PRO A 1 152 ? 6.893 2.562 13.863 1.00 97.25 152 PRO A C 1
ATOM 1171 O O . PRO A 1 152 ? 6.166 3.199 13.099 1.00 97.25 152 PRO A O 1
ATOM 1174 N N . ASP A 1 153 ? 6.463 1.994 14.988 1.00 96.31 153 ASP A N 1
ATOM 1175 C CA . ASP A 1 153 ? 5.085 2.033 15.489 1.00 96.31 153 ASP A CA 1
ATOM 1176 C C . ASP A 1 153 ? 4.996 2.597 16.912 1.00 96.31 153 ASP A C 1
ATOM 1178 O O . ASP A 1 153 ? 5.941 3.204 17.411 1.00 96.31 153 ASP A O 1
ATOM 1182 N N . PHE A 1 154 ? 3.823 2.464 17.527 1.00 96.69 154 PHE A N 1
ATOM 1183 C CA . PHE A 1 154 ? 3.488 2.989 18.845 1.00 96.69 154 PHE A CA 1
ATOM 1184 C C . PHE A 1 154 ? 2.493 2.050 19.530 1.00 96.69 154 PHE A C 1
ATOM 1186 O O . PHE A 1 154 ? 1.775 1.321 18.850 1.00 96.69 154 PHE A O 1
ATOM 1193 N N . ASP A 1 155 ? 2.424 2.079 20.859 1.00 97.38 155 ASP A N 1
ATOM 1194 C CA . ASP A 1 155 ? 1.387 1.368 21.611 1.00 97.38 155 ASP A CA 1
ATOM 1195 C C . ASP A 1 155 ? 0.169 2.290 21.823 1.00 97.38 155 ASP A C 1
ATOM 1197 O O . ASP A 1 155 ? 0.293 3.309 22.511 1.00 97.38 155 ASP A O 1
ATOM 1201 N N . PRO A 1 156 ? -1.012 1.963 21.263 1.00 96.62 156 PRO A N 1
ATOM 1202 C CA . PRO A 1 156 ? -2.228 2.745 21.466 1.00 96.62 156 PRO A CA 1
ATOM 1203 C C . PRO A 1 156 ? -2.649 2.881 22.938 1.00 96.62 156 PRO A C 1
ATOM 1205 O O . PRO A 1 156 ? -3.290 3.874 23.285 1.00 96.62 156 PRO A O 1
ATOM 1208 N N . ASN A 1 157 ? -2.274 1.933 23.811 1.00 96.06 157 ASN A N 1
ATOM 1209 C CA . ASN A 1 157 ? -2.608 1.977 25.239 1.00 96.06 157 ASN A CA 1
ATOM 1210 C C . ASN A 1 157 ? -1.868 3.102 25.985 1.00 96.06 157 ASN A C 1
ATOM 1212 O O . ASN A 1 157 ? -2.407 3.658 26.937 1.00 96.06 157 ASN A O 1
ATOM 1216 N N . THR A 1 158 ? -0.655 3.465 25.550 1.00 95.38 158 THR A N 1
ATOM 1217 C CA . THR A 1 158 ? 0.181 4.505 26.191 1.00 95.38 158 THR A CA 1
ATOM 1218 C C . THR A 1 158 ? 0.265 5.788 25.359 1.00 95.38 158 THR A C 1
ATOM 1220 O O . THR A 1 158 ? 1.073 6.682 25.621 1.00 95.38 158 THR A O 1
ATOM 1223 N N . LEU A 1 159 ? -0.585 5.909 24.335 1.00 93.00 159 LEU A N 1
ATOM 1224 C CA . LEU A 1 159 ? -0.528 6.998 23.364 1.00 93.00 159 LEU A CA 1
ATOM 1225 C C . LEU A 1 159 ? -0.776 8.378 23.988 1.00 93.00 159 LEU A C 1
ATOM 1227 O O . LEU A 1 159 ? -0.143 9.340 23.564 1.00 93.00 159 LEU A O 1
ATOM 1231 N N . ALA A 1 160 ? -1.671 8.494 24.978 1.00 90.88 160 ALA A N 1
ATOM 1232 C CA . ALA A 1 160 ? -1.951 9.775 25.641 1.00 90.88 160 ALA A CA 1
ATOM 1233 C C . ALA A 1 160 ? -0.695 10.373 26.285 1.00 90.88 160 ALA A C 1
ATOM 1235 O O . ALA A 1 160 ? -0.420 11.559 26.125 1.00 90.88 160 ALA A O 1
ATOM 1236 N N . GLU A 1 161 ? 0.060 9.532 26.989 1.00 93.44 161 GLU A N 1
ATOM 1237 C CA . GLU A 1 161 ? 1.267 9.911 27.724 1.00 93.44 161 GLU A CA 1
ATOM 1238 C C . GLU A 1 161 ? 2.412 10.259 26.766 1.00 93.44 161 GLU A C 1
ATOM 1240 O O . GLU A 1 161 ? 3.174 11.193 27.007 1.00 93.44 161 GLU A O 1
ATOM 1245 N N . ASN A 1 162 ? 2.491 9.543 25.641 1.00 93.25 162 ASN A N 1
ATOM 1246 C CA . ASN A 1 162 ? 3.576 9.659 24.669 1.00 93.25 162 ASN A CA 1
ATOM 1247 C C . ASN A 1 162 ? 3.248 10.565 23.467 1.00 93.25 162 ASN A C 1
ATOM 1249 O O . ASN A 1 162 ? 4.062 10.674 22.547 1.00 93.25 162 ASN A O 1
ATOM 1253 N N . TRP A 1 163 ? 2.078 11.215 23.448 1.00 92.19 163 TRP A N 1
ATOM 1254 C CA . TRP A 1 163 ? 1.552 11.923 22.275 1.00 92.19 163 TRP A CA 1
ATOM 1255 C C . TRP A 1 163 ? 2.520 12.966 21.713 1.00 92.19 163 TRP A C 1
ATOM 1257 O O . TRP A 1 163 ? 2.798 12.963 20.516 1.00 92.19 163 TRP A O 1
ATOM 1267 N N . GLU A 1 164 ? 3.052 13.837 22.573 1.00 92.19 164 GLU A N 1
ATOM 1268 C CA . GLU A 1 164 ? 3.933 14.937 22.160 1.00 92.19 164 GLU A CA 1
ATOM 1269 C C . GLU A 1 164 ? 5.199 14.403 21.476 1.00 92.19 164 GLU A C 1
ATOM 1271 O O . GLU A 1 164 ? 5.584 14.875 20.405 1.00 92.19 164 GLU A O 1
ATOM 1276 N N . VAL A 1 165 ? 5.809 13.363 22.052 1.00 93.50 165 VAL A N 1
ATOM 1277 C CA . VAL A 1 165 ? 7.022 12.731 21.515 1.00 93.50 165 VAL A CA 1
ATOM 1278 C C . VAL A 1 165 ? 6.724 12.051 20.179 1.00 93.50 165 VAL A C 1
ATOM 1280 O O . VAL A 1 165 ? 7.425 12.283 19.199 1.00 93.50 165 VAL A O 1
ATOM 1283 N N . LEU A 1 166 ? 5.650 11.261 20.104 1.00 92.62 166 LEU A N 1
ATOM 1284 C CA . LEU A 1 166 ? 5.285 10.523 18.891 1.00 92.62 166 LEU A CA 1
ATOM 1285 C C . LEU A 1 166 ? 4.868 11.446 17.737 1.00 92.62 166 LEU A C 1
ATOM 1287 O O . LEU A 1 166 ? 5.154 11.151 16.577 1.00 92.62 166 LEU A O 1
ATOM 1291 N N . ASN A 1 167 ? 4.191 12.555 18.040 1.00 89.88 167 ASN A N 1
ATOM 1292 C CA . ASN A 1 167 ? 3.704 13.504 17.041 1.00 89.88 167 ASN A CA 1
ATOM 1293 C C . ASN A 1 167 ? 4.810 14.437 16.514 1.00 89.88 167 ASN A C 1
ATOM 1295 O O . ASN A 1 167 ? 4.734 14.891 15.373 1.00 89.88 167 ASN A O 1
ATOM 1299 N N . THR A 1 168 ? 5.838 14.726 17.319 1.00 92.31 168 THR A N 1
ATOM 1300 C CA . THR A 1 168 ? 6.967 15.590 16.920 1.00 92.31 168 THR A CA 1
ATOM 1301 C C . THR A 1 168 ? 8.149 14.823 16.321 1.00 92.31 168 THR A C 1
ATOM 1303 O O . THR A 1 168 ? 9.024 15.437 15.703 1.00 92.31 168 THR A O 1
ATOM 1306 N N . ASP A 1 169 ? 8.164 13.490 16.427 1.00 93.31 169 ASP A N 1
ATOM 1307 C CA . ASP A 1 169 ? 9.191 12.633 15.833 1.00 93.31 169 ASP A CA 1
ATOM 1308 C C . ASP A 1 169 ? 9.077 12.586 14.297 1.00 93.31 169 ASP A C 1
ATOM 1310 O O . ASP A 1 169 ? 8.452 11.712 13.689 1.00 93.31 169 ASP A O 1
ATOM 1314 N N . THR A 1 170 ? 9.715 13.555 13.645 1.00 90.31 170 THR A N 1
ATOM 1315 C CA . THR A 1 170 ? 9.804 13.630 12.180 1.00 90.31 170 THR A CA 1
ATOM 1316 C C . THR A 1 170 ? 10.800 12.633 11.586 1.00 90.31 170 THR A C 1
ATOM 1318 O O . THR A 1 170 ? 10.668 12.272 10.417 1.00 90.31 170 THR A O 1
ATOM 1321 N N . GLU A 1 171 ? 11.756 12.134 12.373 1.00 91.44 171 GLU A N 1
ATOM 1322 C CA . GLU A 1 171 ? 12.766 11.179 11.913 1.00 91.44 171 GLU A CA 1
ATOM 1323 C C . GLU A 1 171 ? 12.147 9.791 11.702 1.00 91.44 171 GLU A C 1
ATOM 1325 O O . GLU A 1 171 ? 12.289 9.173 10.637 1.00 91.44 171 GLU A O 1
ATOM 1330 N N . ASN A 1 172 ? 11.393 9.313 12.690 1.00 92.94 172 ASN A N 1
ATOM 1331 C CA . ASN A 1 172 ? 10.746 8.010 12.663 1.00 92.94 172 ASN A CA 1
ATOM 1332 C C . ASN A 1 172 ? 9.293 8.073 12.230 1.00 92.94 172 ASN A C 1
ATOM 1334 O O . ASN A 1 172 ? 8.796 7.057 11.753 1.00 92.94 172 ASN A O 1
ATOM 1338 N N . SER A 1 173 ? 8.612 9.215 12.353 1.00 94.69 173 SER A N 1
ATOM 1339 C CA . SER A 1 173 ? 7.188 9.386 12.016 1.00 94.69 173 SER A CA 1
ATOM 1340 C C . SER A 1 173 ? 6.340 8.169 12.435 1.00 94.69 173 SER A C 1
ATOM 1342 O O . SER A 1 173 ? 5.798 7.475 11.565 1.00 94.69 173 SER A O 1
ATOM 1344 N N . PRO A 1 174 ? 6.286 7.826 13.735 1.00 95.62 174 PRO A N 1
ATOM 1345 C CA . PRO A 1 174 ? 5.702 6.570 14.211 1.00 95.62 174 PRO A CA 1
ATOM 1346 C C . PRO A 1 174 ? 4.192 6.483 13.965 1.00 95.62 174 PRO A C 1
ATOM 1348 O O . PRO A 1 174 ? 3.670 5.393 13.763 1.00 95.62 174 PRO A O 1
ATOM 1351 N N . LEU A 1 175 ? 3.486 7.616 13.889 1.00 95.25 175 LEU A N 1
ATOM 1352 C CA . LEU A 1 175 ? 2.047 7.656 13.592 1.00 95.25 175 LEU A CA 1
ATOM 1353 C C . LEU A 1 175 ? 1.721 7.450 12.096 1.00 95.25 175 LEU A C 1
ATOM 1355 O O . LEU A 1 175 ? 0.564 7.232 11.739 1.00 95.25 175 LEU A O 1
ATOM 1359 N N . LEU A 1 176 ? 2.718 7.503 11.202 1.00 95.75 176 LEU A N 1
ATOM 1360 C CA . LEU A 1 176 ? 2.513 7.337 9.761 1.00 95.75 176 LEU A CA 1
ATOM 1361 C C . LEU A 1 176 ? 2.208 5.874 9.417 1.00 95.75 176 LEU A C 1
ATOM 1363 O O . LEU A 1 176 ? 3.052 4.995 9.609 1.00 95.75 176 LEU A O 1
ATOM 1367 N N . ASN A 1 177 ? 1.055 5.620 8.794 1.00 97.56 177 ASN A N 1
ATOM 1368 C CA . ASN A 1 177 ? 0.781 4.325 8.180 1.00 97.56 177 ASN A CA 1
ATOM 1369 C C . ASN A 1 177 ? 1.528 4.218 6.840 1.00 97.56 177 ASN A C 1
ATOM 1371 O O . ASN A 1 177 ? 1.039 4.634 5.789 1.00 97.56 177 ASN A O 1
ATOM 1375 N N . ARG A 1 178 ? 2.729 3.637 6.864 1.00 98.19 178 ARG A N 1
ATOM 1376 C CA . ARG A 1 178 ? 3.601 3.496 5.689 1.00 98.19 178 ARG A CA 1
ATOM 1377 C C . ARG A 1 178 ? 3.037 2.584 4.609 1.00 98.19 178 ARG A C 1
ATOM 1379 O O . ARG A 1 178 ? 3.345 2.799 3.440 1.00 98.19 178 ARG A O 1
ATOM 1386 N N . ALA A 1 179 ? 2.194 1.614 4.971 1.00 97.81 179 ALA A N 1
ATOM 1387 C CA . ALA A 1 179 ? 1.548 0.733 4.001 1.00 97.81 179 ALA A CA 1
ATOM 1388 C C . ALA A 1 179 ? 0.589 1.517 3.090 1.00 97.81 179 ALA A C 1
ATOM 1390 O O . ALA A 1 179 ? 0.553 1.287 1.883 1.00 97.81 179 ALA A O 1
ATOM 1391 N N . MET A 1 180 ? -0.151 2.470 3.664 1.00 97.75 180 MET A N 1
ATOM 1392 C CA . MET A 1 180 ? -1.214 3.214 2.977 1.00 97.75 180 MET A CA 1
ATOM 1393 C C . MET A 1 180 ? -0.770 4.592 2.469 1.00 97.75 180 MET A C 1
ATOM 1395 O O . MET A 1 180 ? -1.145 5.014 1.372 1.00 97.75 180 MET A O 1
ATOM 1399 N N . GLN A 1 181 ? 0.006 5.314 3.277 1.00 97.50 181 GLN A N 1
ATOM 1400 C CA . GLN A 1 181 ? 0.349 6.726 3.075 1.00 97.50 181 GLN A CA 1
ATOM 1401 C C . GLN A 1 181 ? 1.805 6.942 2.658 1.00 97.50 181 GLN A C 1
ATOM 1403 O O . GLN A 1 181 ? 2.150 8.042 2.223 1.00 97.50 181 GLN A O 1
ATOM 1408 N N . GLY A 1 182 ? 2.652 5.917 2.781 1.00 95.56 182 GLY A N 1
ATOM 1409 C CA . GLY A 1 182 ? 4.040 5.985 2.343 1.00 95.56 182 GLY A CA 1
ATOM 1410 C C . GLY A 1 182 ? 4.138 6.277 0.847 1.00 95.56 182 GLY A C 1
ATOM 1411 O O . GLY A 1 182 ? 3.349 5.771 0.053 1.00 95.56 182 GLY A O 1
ATOM 1412 N N . GLN A 1 183 ? 5.099 7.111 0.466 1.00 95.25 183 GLN A N 1
ATOM 1413 C CA . GLN A 1 183 ? 5.394 7.432 -0.925 1.00 95.25 183 GLN A CA 1
ATOM 1414 C C . GLN A 1 183 ? 6.864 7.123 -1.177 1.00 95.25 183 GLN A C 1
ATOM 1416 O O . GLN A 1 183 ? 7.746 7.817 -0.675 1.00 95.25 183 GLN A O 1
ATOM 1421 N N . TYR A 1 184 ? 7.116 6.052 -1.923 1.00 96.62 184 TYR A N 1
ATOM 1422 C CA . TYR A 1 184 ? 8.455 5.528 -2.165 1.00 96.62 184 TYR A CA 1
ATOM 1423 C C . TYR A 1 184 ? 8.709 5.394 -3.657 1.00 96.62 184 TYR A C 1
ATOM 1425 O O . TYR A 1 184 ? 7.780 5.129 -4.423 1.00 96.62 184 TYR A O 1
ATOM 1433 N N . ALA A 1 185 ? 9.971 5.521 -4.063 1.00 97.00 185 ALA A N 1
ATOM 1434 C CA . ALA A 1 185 ? 10.373 5.065 -5.383 1.00 97.00 185 ALA A CA 1
ATOM 1435 C C . ALA A 1 185 ? 10.109 3.545 -5.468 1.00 97.00 185 ALA A C 1
ATOM 1437 O O . ALA A 1 185 ? 10.609 2.803 -4.618 1.00 97.00 185 ALA A O 1
ATOM 1438 N N . PRO A 1 186 ? 9.317 3.063 -6.442 1.00 97.19 186 PRO A N 1
ATOM 1439 C CA . PRO A 1 186 ? 8.944 1.648 -6.526 1.00 97.19 186 PRO A CA 1
ATOM 1440 C C . PRO A 1 186 ? 10.120 0.717 -6.838 1.00 97.19 186 PRO A C 1
ATOM 1442 O O . PRO A 1 186 ? 10.047 -0.492 -6.583 1.00 97.19 186 PRO A O 1
ATOM 1445 N N . GLY A 1 187 ? 11.180 1.250 -7.452 1.00 97.25 187 GLY A N 1
ATOM 1446 C CA . GLY A 1 187 ? 12.269 0.454 -7.994 1.00 97.25 187 GLY A CA 1
ATOM 1447 C C . GLY A 1 187 ? 11.751 -0.620 -8.950 1.00 97.25 187 GLY A C 1
ATOM 1448 O O . GLY A 1 187 ? 10.750 -0.444 -9.646 1.00 97.25 187 GLY A O 1
ATOM 1449 N N . SER A 1 188 ? 12.395 -1.785 -8.937 1.00 97.81 188 SER A N 1
ATOM 1450 C CA . SER A 1 188 ? 12.106 -2.855 -9.899 1.00 97.81 188 SER A CA 1
ATOM 1451 C C . SER A 1 188 ? 10.667 -3.381 -9.867 1.00 97.81 188 SER A C 1
ATOM 1453 O O . SER A 1 188 ? 10.234 -3.971 -10.849 1.00 97.81 188 SER A O 1
ATOM 1455 N N . THR A 1 189 ? 9.892 -3.131 -8.807 1.00 97.81 189 THR A N 1
ATOM 1456 C CA . THR A 1 189 ? 8.462 -3.489 -8.793 1.00 97.81 189 THR A CA 1
ATOM 1457 C C . THR A 1 189 ? 7.657 -2.728 -9.857 1.00 97.81 189 THR A C 1
ATOM 1459 O O . THR A 1 189 ? 6.650 -3.235 -10.348 1.00 97.81 189 THR A O 1
ATOM 1462 N N . PHE A 1 190 ? 8.134 -1.556 -10.295 1.00 98.19 190 PHE A N 1
ATOM 1463 C CA . PHE A 1 190 ? 7.506 -0.765 -11.355 1.00 98.19 190 PHE A CA 1
ATOM 1464 C C . PHE A 1 190 ? 7.623 -1.390 -12.746 1.00 98.19 190 PHE A C 1
ATOM 1466 O O . PHE A 1 190 ? 6.820 -1.087 -13.623 1.00 98.19 190 PHE A O 1
ATOM 1473 N N . LYS A 1 191 ? 8.585 -2.300 -12.949 1.00 98.56 191 LYS A N 1
ATOM 1474 C CA . LYS A 1 191 ? 8.805 -2.986 -14.230 1.00 98.56 191 LYS A CA 1
ATOM 1475 C C . LYS A 1 191 ? 7.572 -3.759 -14.706 1.00 98.56 191 LYS A C 1
ATOM 1477 O O . LYS A 1 191 ? 7.455 -4.014 -15.897 1.00 98.56 191 LYS A O 1
ATOM 1482 N N . ILE A 1 192 ? 6.625 -4.069 -13.813 1.00 98.38 192 ILE A N 1
ATOM 1483 C CA . ILE A 1 192 ? 5.295 -4.596 -14.164 1.00 98.38 192 ILE A CA 1
ATOM 1484 C C . ILE A 1 192 ? 4.553 -3.627 -15.096 1.00 98.38 192 ILE A C 1
ATOM 1486 O O . ILE A 1 192 ? 4.013 -4.045 -16.116 1.00 98.38 192 ILE A O 1
ATOM 1490 N N . ILE A 1 193 ? 4.547 -2.335 -14.760 1.00 98.44 193 ILE A N 1
ATOM 1491 C CA . ILE A 1 193 ? 3.861 -1.286 -15.519 1.00 98.44 193 ILE A CA 1
ATOM 1492 C C . ILE A 1 193 ? 4.588 -1.045 -16.844 1.00 98.44 193 ILE A C 1
ATOM 1494 O O . ILE A 1 193 ? 3.944 -0.988 -17.888 1.00 98.44 193 ILE A O 1
ATOM 1498 N N . THR A 1 194 ? 5.921 -0.980 -16.813 1.00 98.69 194 THR A N 1
ATOM 1499 C CA . THR A 1 194 ? 6.747 -0.836 -18.020 1.00 98.69 194 THR A CA 1
ATOM 1500 C C . THR A 1 194 ? 6.548 -2.000 -18.992 1.00 98.69 194 THR A C 1
ATOM 1502 O O . THR A 1 194 ? 6.358 -1.780 -20.183 1.00 98.69 194 THR A O 1
ATOM 1505 N N . ALA A 1 195 ? 6.566 -3.243 -18.496 1.00 98.62 195 ALA A N 1
ATOM 1506 C CA . ALA A 1 195 ? 6.370 -4.431 -19.323 1.00 98.62 195 ALA A CA 1
ATOM 1507 C C . ALA A 1 195 ? 4.958 -4.476 -19.918 1.00 98.62 195 ALA A C 1
ATOM 1509 O O . ALA A 1 195 ? 4.809 -4.773 -21.101 1.00 98.62 195 ALA A O 1
ATOM 1510 N N . LEU A 1 196 ? 3.932 -4.141 -19.125 1.00 98.38 196 LEU A N 1
ATOM 1511 C CA . LEU A 1 196 ? 2.557 -4.056 -19.614 1.00 98.38 196 LEU A CA 1
ATOM 1512 C C . LEU A 1 196 ? 2.434 -3.048 -20.758 1.00 98.38 196 LEU A C 1
ATOM 1514 O O . LEU A 1 196 ? 1.791 -3.357 -21.759 1.00 98.38 196 LEU A O 1
ATOM 1518 N N . GLU A 1 197 ? 3.033 -1.864 -20.618 1.00 98.62 197 GLU A N 1
ATOM 1519 C CA . GLU A 1 197 ? 2.970 -0.862 -21.680 1.00 98.62 197 GLU A CA 1
ATOM 1520 C C . GLU A 1 197 ? 3.715 -1.303 -22.933 1.00 98.62 197 GLU A C 1
ATOM 1522 O O . GLU A 1 197 ? 3.166 -1.240 -24.031 1.00 98.62 197 GLU A O 1
ATOM 1527 N N . TYR A 1 198 ? 4.917 -1.851 -22.769 1.00 98.75 198 TYR A N 1
ATOM 1528 C CA . TYR A 1 198 ? 5.681 -2.386 -23.888 1.00 98.75 198 TYR A CA 1
ATOM 1529 C C . TYR A 1 198 ? 4.875 -3.415 -24.693 1.00 98.75 198 TYR A C 1
ATOM 1531 O O . TYR A 1 198 ? 4.799 -3.318 -25.915 1.00 98.75 198 TYR A O 1
ATOM 1539 N N . MET A 1 199 ? 4.200 -4.346 -24.008 1.00 98.50 199 MET A N 1
ATOM 1540 C CA . MET A 1 199 ? 3.338 -5.353 -24.639 1.00 98.50 199 MET A CA 1
ATOM 1541 C C . MET A 1 199 ? 2.105 -4.756 -25.336 1.00 98.50 199 MET A C 1
ATOM 1543 O O . MET A 1 199 ? 1.590 -5.360 -26.276 1.00 98.50 199 MET A O 1
ATOM 1547 N N . ARG A 1 200 ? 1.599 -3.602 -24.880 1.00 98.12 200 ARG A N 1
ATOM 1548 C CA . ARG A 1 200 ? 0.465 -2.903 -25.512 1.00 98.12 200 ARG A CA 1
ATOM 1549 C C . ARG A 1 200 ? 0.876 -2.211 -26.806 1.00 98.12 200 ARG A C 1
ATOM 1551 O O . ARG A 1 200 ? 0.105 -2.225 -27.762 1.00 98.12 200 ARG A O 1
ATOM 1558 N N . GLU A 1 201 ? 2.068 -1.626 -26.829 1.00 98.50 201 GLU A N 1
ATOM 1559 C CA . GLU A 1 201 ? 2.615 -0.955 -28.011 1.00 98.50 201 GLU A CA 1
ATOM 1560 C C . GLU A 1 201 ? 3.177 -1.941 -29.049 1.00 98.50 201 GLU A C 1
ATOM 1562 O O . GLU A 1 201 ? 3.131 -1.658 -30.246 1.00 98.50 201 GLU A O 1
ATOM 1567 N N . HIS A 1 202 ? 3.652 -3.113 -28.611 1.00 97.94 202 HIS A N 1
ATOM 1568 C CA . HIS A 1 202 ? 4.348 -4.093 -29.451 1.00 97.94 202 HIS A CA 1
ATOM 1569 C C . HIS A 1 202 ? 3.625 -5.449 -29.443 1.00 97.94 202 HIS A C 1
ATOM 1571 O O . HIS A 1 202 ? 3.908 -6.295 -28.593 1.00 97.94 202 HIS A O 1
ATOM 1577 N N . PRO A 1 203 ? 2.705 -5.719 -30.391 1.00 95.94 203 PRO A N 1
ATOM 1578 C CA . PRO A 1 203 ? 2.010 -7.008 -30.484 1.00 95.94 203 PRO A CA 1
ATOM 1579 C C . PRO A 1 203 ? 2.944 -8.218 -30.651 1.00 95.94 203 PRO A C 1
ATOM 1581 O O . PRO A 1 203 ? 2.574 -9.341 -30.314 1.00 95.94 203 PRO A O 1
ATOM 1584 N N . ASP A 1 204 ? 4.151 -7.991 -31.165 1.00 96.62 204 ASP A N 1
ATOM 1585 C CA . ASP A 1 204 ? 5.223 -8.962 -31.365 1.00 96.62 204 ASP A CA 1
ATOM 1586 C C . ASP A 1 204 ? 6.248 -8.980 -30.217 1.00 96.62 204 ASP A C 1
ATOM 1588 O O . ASP A 1 204 ? 7.326 -9.535 -30.382 1.00 96.62 204 ASP A O 1
ATOM 1592 N N . TYR A 1 205 ? 5.923 -8.457 -29.026 1.00 97.69 205 TYR A N 1
ATOM 1593 C CA . TYR A 1 205 ? 6.828 -8.375 -27.862 1.00 97.69 205 TYR A CA 1
ATOM 1594 C C . TYR A 1 205 ? 7.596 -9.672 -27.523 1.00 97.69 205 TYR A C 1
ATOM 1596 O O . TYR A 1 205 ? 8.625 -9.630 -26.850 1.00 97.69 205 TYR A O 1
ATOM 1604 N N . GLN A 1 206 ? 7.109 -10.839 -27.956 1.00 96.50 206 GLN A N 1
ATOM 1605 C CA . GLN A 1 206 ? 7.772 -12.136 -27.788 1.00 96.50 206 GLN A CA 1
ATOM 1606 C C . GLN A 1 206 ? 9.086 -12.259 -28.576 1.00 96.50 206 GLN A C 1
ATOM 1608 O O . GLN A 1 206 ? 9.928 -13.072 -28.204 1.00 96.50 206 GLN A O 1
ATOM 1613 N N . SER A 1 207 ? 9.286 -11.464 -29.632 1.00 97.31 207 SER A N 1
ATOM 1614 C CA . SER A 1 207 ? 10.554 -11.388 -30.366 1.00 97.31 207 SER A CA 1
ATOM 1615 C C . SER A 1 207 ? 11.551 -10.401 -29.761 1.00 97.31 207 SER A C 1
ATOM 1617 O O . SER A 1 207 ? 12.646 -10.248 -30.303 1.00 97.31 207 SER A O 1
ATOM 1619 N N . TYR A 1 208 ? 11.202 -9.726 -28.659 1.00 98.50 208 TYR A N 1
ATOM 1620 C CA . TYR A 1 208 ? 12.134 -8.853 -27.956 1.00 98.50 208 TYR A CA 1
ATOM 1621 C C . TYR A 1 208 ? 13.387 -9.625 -27.540 1.00 98.50 208 TYR A C 1
ATOM 1623 O O . TYR A 1 208 ? 13.301 -10.713 -26.967 1.00 98.50 208 TYR A O 1
ATOM 1631 N N . SER A 1 209 ? 14.545 -9.022 -27.789 1.00 98.06 209 SER A N 1
ATOM 1632 C CA . SER A 1 209 ? 15.847 -9.552 -27.408 1.00 98.06 209 SER A CA 1
ATOM 1633 C C . SER A 1 209 ? 16.784 -8.397 -27.082 1.00 98.06 209 SER A C 1
ATOM 1635 O O . SER A 1 209 ? 16.833 -7.409 -27.815 1.00 98.06 209 SER A O 1
ATOM 1637 N N . TYR A 1 210 ? 17.546 -8.525 -26.001 1.00 98.44 210 TYR A N 1
ATOM 1638 C CA . TYR A 1 210 ? 18.499 -7.517 -25.555 1.00 98.44 210 TYR A CA 1
ATOM 1639 C C . TYR A 1 210 ? 19.759 -8.176 -25.000 1.00 98.44 210 TYR A C 1
ATOM 1641 O O . TYR A 1 210 ? 19.669 -9.017 -24.110 1.00 98.44 210 TYR A O 1
ATOM 1649 N N . ASP A 1 211 ? 20.930 -7.787 -25.504 1.00 98.38 211 ASP A N 1
ATOM 1650 C CA . ASP A 1 211 ? 22.215 -8.263 -24.987 1.00 98.38 211 ASP A CA 1
ATOM 1651 C C . ASP A 1 211 ? 22.703 -7.348 -23.857 1.00 98.38 211 ASP A C 1
ATOM 1653 O O . ASP A 1 211 ? 23.207 -6.244 -24.073 1.00 98.38 211 ASP A O 1
ATOM 1657 N N . CYS A 1 212 ? 22.496 -7.789 -22.620 1.00 98.19 212 CYS A N 1
ATOM 1658 C CA . CYS A 1 212 ? 22.843 -7.032 -21.432 1.00 98.19 212 CYS A CA 1
ATOM 1659 C C . CYS A 1 212 ? 24.318 -7.215 -21.058 1.00 98.19 212 CYS A C 1
ATOM 1661 O O . CYS A 1 212 ? 24.669 -8.157 -20.341 1.00 98.19 212 CYS A O 1
ATOM 1663 N N . ALA A 1 213 ? 25.136 -6.213 -21.384 1.00 97.44 213 ALA A N 1
ATOM 1664 C CA . ALA A 1 213 ? 26.540 -6.095 -20.972 1.00 97.44 213 ALA A CA 1
ATOM 1665 C C . ALA A 1 213 ? 26.750 -5.577 -19.527 1.00 97.44 213 ALA A C 1
ATOM 1667 O O . ALA A 1 213 ? 27.862 -5.230 -19.142 1.00 97.44 213 ALA A O 1
ATOM 1668 N N . GLY A 1 214 ? 25.689 -5.505 -18.715 1.00 97.44 214 GLY A N 1
ATOM 1669 C CA . GLY A 1 214 ? 25.734 -5.060 -17.313 1.00 97.44 214 GLY A CA 1
ATOM 1670 C C . GLY A 1 214 ? 25.458 -3.570 -17.095 1.00 97.44 214 GLY A C 1
ATOM 1671 O O . GLY A 1 214 ? 25.166 -3.159 -15.971 1.00 97.44 214 GLY A O 1
ATOM 1672 N N . SER A 1 215 ? 25.433 -2.775 -18.162 1.00 97.75 215 SER A N 1
ATOM 1673 C CA . SER A 1 215 ? 24.919 -1.405 -18.183 1.00 97.75 215 SER A CA 1
ATOM 1674 C C . SER A 1 215 ? 24.313 -1.069 -19.546 1.00 97.75 215 SER A C 1
ATOM 1676 O O . SER A 1 215 ? 24.447 -1.827 -20.507 1.00 97.75 215 SER A O 1
ATOM 1678 N N . ILE A 1 216 ? 23.620 0.064 -19.608 1.00 97.56 216 ILE A N 1
ATOM 1679 C CA . ILE A 1 216 ? 23.243 0.745 -20.846 1.00 97.56 216 ILE A CA 1
ATOM 1680 C C . ILE A 1 216 ? 23.878 2.134 -20.836 1.00 97.56 216 ILE A C 1
ATOM 1682 O O . ILE A 1 216 ? 23.834 2.821 -19.815 1.00 97.56 216 ILE A O 1
ATOM 1686 N N . GLN A 1 217 ? 24.451 2.546 -21.966 1.00 97.00 217 GLN A N 1
ATOM 1687 C CA . GLN A 1 217 ? 24.908 3.916 -22.182 1.00 97.00 217 GLN A CA 1
ATOM 1688 C C . GLN A 1 217 ? 24.085 4.553 -23.293 1.00 97.00 217 GLN A C 1
ATOM 1690 O O . GLN A 1 217 ? 24.004 4.017 -24.399 1.00 97.00 217 GLN A O 1
ATOM 1695 N N . TYR A 1 218 ? 23.479 5.700 -23.005 1.00 96.56 218 TYR A N 1
ATOM 1696 C CA . TYR A 1 218 ? 22.656 6.420 -23.964 1.00 96.56 218 TYR A CA 1
ATOM 1697 C C . TYR A 1 218 ? 22.748 7.928 -23.719 1.00 96.56 218 TYR A C 1
ATOM 1699 O O . TYR A 1 218 ? 22.549 8.394 -22.601 1.00 96.56 218 TYR A O 1
ATOM 1707 N N . GLN A 1 219 ? 23.092 8.687 -24.766 1.00 93.94 219 GLN A N 1
ATOM 1708 C CA . GLN A 1 219 ? 23.243 10.154 -24.740 1.00 93.94 219 GLN A CA 1
ATOM 1709 C C . GLN A 1 219 ? 24.090 10.708 -23.570 1.00 93.94 219 GLN A C 1
ATOM 1711 O O . GLN A 1 219 ? 23.837 11.798 -23.068 1.00 93.94 219 GLN A O 1
ATOM 1716 N N . GLY A 1 220 ? 25.131 9.979 -23.154 1.00 91.12 220 GLY A N 1
ATOM 1717 C CA . GLY A 1 220 ? 26.031 10.396 -22.071 1.00 91.12 220 GLY A CA 1
ATOM 1718 C C . GLY A 1 220 ? 25.585 9.991 -20.661 1.00 91.12 220 GLY A C 1
ATOM 1719 O O . GLY A 1 220 ? 26.345 10.202 -19.720 1.00 91.12 220 GLY A O 1
ATOM 1720 N N . THR A 1 221 ? 24.416 9.362 -20.514 1.00 94.12 221 THR A N 1
ATOM 1721 C CA . THR A 1 221 ? 23.973 8.731 -19.264 1.00 94.12 221 THR A CA 1
ATOM 1722 C C . THR A 1 221 ? 24.307 7.241 -19.295 1.00 94.12 221 THR A C 1
ATOM 1724 O O . THR A 1 221 ? 23.984 6.546 -20.260 1.00 94.12 221 THR A O 1
ATOM 1727 N N . GLU A 1 222 ? 24.916 6.736 -18.222 1.00 96.75 222 GLU A N 1
ATOM 1728 C CA . GLU A 1 222 ? 25.141 5.307 -18.000 1.00 96.75 222 GLU A CA 1
ATOM 1729 C C . GLU A 1 222 ? 24.282 4.809 -16.836 1.00 96.75 222 GLU A C 1
ATOM 1731 O O . GLU A 1 222 ? 24.286 5.406 -15.758 1.00 96.75 222 GLU A O 1
ATOM 1736 N N . ILE A 1 223 ? 23.559 3.703 -17.036 1.00 96.69 223 ILE A N 1
ATOM 1737 C CA . ILE A 1 223 ? 22.802 3.053 -15.962 1.00 96.69 223 ILE A CA 1
ATOM 1738 C C . ILE A 1 223 ? 23.170 1.578 -15.861 1.00 96.69 223 ILE A C 1
ATOM 1740 O O . ILE A 1 223 ? 23.079 0.821 -16.828 1.00 96.69 223 ILE A O 1
ATOM 1744 N N . HIS A 1 224 ? 23.562 1.160 -14.658 1.00 97.56 224 HIS A N 1
ATOM 1745 C CA . HIS A 1 224 ? 24.014 -0.198 -14.376 1.00 97.56 224 HIS A CA 1
ATOM 1746 C C . HIS A 1 224 ? 22.869 -1.128 -13.952 1.00 97.56 224 HIS A C 1
ATOM 1748 O O . HIS A 1 224 ? 21.896 -0.743 -13.291 1.00 97.56 224 HIS A O 1
ATOM 1754 N N . CYS A 1 225 ? 23.026 -2.408 -14.277 1.00 97.31 225 CYS A N 1
ATOM 1755 C CA . CYS A 1 225 ? 22.324 -3.480 -13.587 1.00 97.31 225 CYS A CA 1
ATOM 1756 C C . CYS A 1 225 ? 22.806 -3.592 -12.135 1.00 97.31 225 CYS A C 1
ATOM 1758 O O . CYS A 1 225 ? 23.891 -3.125 -11.782 1.00 97.31 225 CYS A O 1
ATOM 1760 N N . PHE A 1 226 ? 21.989 -4.208 -11.278 1.00 93.44 226 PHE A N 1
ATOM 1761 C CA . PHE A 1 226 ? 22.333 -4.396 -9.870 1.00 93.44 226 PHE A CA 1
ATOM 1762 C C . PHE A 1 226 ? 23.695 -5.097 -9.730 1.00 93.44 226 PHE A C 1
ATOM 1764 O O . PHE A 1 226 ? 23.947 -6.106 -10.388 1.00 93.44 226 PHE A O 1
ATOM 1771 N N . ASN A 1 227 ? 24.587 -4.524 -8.917 1.00 92.25 227 ASN A N 1
ATOM 1772 C CA . ASN A 1 227 ? 25.980 -4.959 -8.750 1.00 92.25 227 ASN A CA 1
ATOM 1773 C C . ASN A 1 227 ? 26.783 -5.124 -10.062 1.00 92.25 227 ASN A C 1
ATOM 1775 O O . ASN A 1 227 ? 27.755 -5.874 -10.090 1.00 92.25 227 ASN A O 1
ATOM 1779 N N . GLY A 1 228 ? 26.391 -4.453 -11.152 1.00 90.69 228 GLY A N 1
ATOM 1780 C CA . GLY A 1 228 ? 27.063 -4.569 -12.452 1.00 90.69 228 GLY A CA 1
ATOM 1781 C C . GLY A 1 228 ? 26.884 -5.933 -13.130 1.00 90.69 228 GLY A C 1
ATOM 1782 O O . GLY A 1 228 ? 27.695 -6.304 -13.975 1.00 90.69 228 GLY A O 1
ATOM 1783 N N . MET A 1 229 ? 25.854 -6.699 -12.756 1.00 94.81 229 MET A N 1
ATOM 1784 C CA . MET A 1 229 ? 25.625 -8.040 -13.295 1.00 94.81 229 MET A CA 1
ATOM 1785 C C . MET A 1 229 ? 25.375 -8.024 -14.809 1.00 94.81 229 MET A C 1
ATOM 1787 O O . MET A 1 229 ? 24.467 -7.352 -15.298 1.00 94.81 229 MET A O 1
ATOM 1791 N N . VAL A 1 230 ? 26.155 -8.827 -15.533 1.00 97.75 230 VAL A N 1
ATOM 1792 C CA . VAL A 1 230 ? 25.991 -9.109 -16.964 1.00 97.75 230 VAL A CA 1
ATOM 1793 C C . VAL A 1 230 ? 24.998 -10.259 -17.117 1.00 97.75 230 VAL A C 1
ATOM 1795 O O . VAL A 1 230 ? 25.278 -11.372 -16.680 1.00 97.75 230 VAL A O 1
ATOM 1798 N N . HIS A 1 231 ? 23.844 -9.996 -17.729 1.00 97.69 231 HIS A N 1
ATOM 1799 C CA . HIS A 1 231 ? 22.816 -11.019 -17.956 1.00 97.69 231 HIS A CA 1
ATOM 1800 C C . HIS A 1 231 ? 22.961 -11.711 -19.324 1.00 97.69 231 HIS A C 1
ATOM 1802 O O . HIS A 1 231 ? 22.363 -12.761 -19.539 1.00 97.69 231 HIS A O 1
ATOM 1808 N N . GLY A 1 232 ? 23.762 -11.149 -20.240 1.00 98.00 232 GLY A N 1
ATOM 1809 C CA . GLY A 1 232 ? 23.878 -11.636 -21.616 1.00 98.00 232 GLY A CA 1
ATOM 1810 C C . GLY A 1 232 ? 22.586 -11.418 -22.401 1.00 98.00 232 GLY A C 1
ATOM 1811 O O . GLY A 1 232 ? 21.830 -10.492 -22.103 1.00 98.00 232 GLY A O 1
ATOM 1812 N N . MET A 1 233 ? 22.314 -12.281 -23.381 1.00 98.31 233 MET A N 1
ATOM 1813 C CA . MET A 1 233 ? 21.085 -12.208 -24.168 1.00 98.31 233 MET A CA 1
ATOM 1814 C C . MET A 1 233 ? 19.859 -12.482 -23.293 1.00 98.31 233 MET A C 1
ATOM 1816 O O . MET A 1 233 ? 19.832 -13.464 -22.554 1.00 98.31 233 MET A O 1
ATOM 1820 N N . GLN A 1 234 ? 18.863 -11.606 -23.374 1.00 98.31 234 GLN A N 1
ATOM 1821 C CA . GLN A 1 234 ? 17.621 -11.683 -22.616 1.00 98.31 234 GLN A CA 1
ATOM 1822 C C . GLN A 1 234 ? 16.433 -11.438 -23.542 1.00 98.31 234 GLN A C 1
ATOM 1824 O O . GLN A 1 234 ? 16.364 -10.399 -24.199 1.00 98.31 234 GLN A O 1
ATOM 1829 N N . ASN A 1 235 ? 15.452 -12.334 -23.529 1.00 98.56 235 ASN A N 1
ATOM 1830 C CA . ASN A 1 235 ? 14.109 -12.016 -24.008 1.00 98.56 235 ASN A CA 1
ATOM 1831 C C . ASN A 1 235 ? 13.327 -11.192 -22.959 1.00 98.56 235 ASN A C 1
ATOM 1833 O O . ASN A 1 235 ? 13.854 -10.846 -21.895 1.00 98.56 235 ASN A O 1
ATOM 1837 N N . LEU A 1 236 ? 12.066 -10.837 -23.240 1.00 98.56 236 LEU A N 1
ATOM 1838 C CA . LEU A 1 236 ? 11.269 -10.003 -22.325 1.00 98.56 236 LEU A CA 1
ATOM 1839 C C . LEU A 1 236 ? 11.013 -10.702 -20.979 1.00 98.56 236 LEU A C 1
ATOM 1841 O O . LEU A 1 236 ? 11.118 -10.074 -19.925 1.00 98.56 236 LEU A O 1
ATOM 1845 N N . ALA A 1 237 ? 10.704 -12.001 -21.008 1.00 98.19 237 ALA A N 1
ATOM 1846 C CA . ALA A 1 237 ? 10.429 -12.781 -19.806 1.00 98.19 237 ALA A CA 1
ATOM 1847 C C . ALA A 1 237 ? 11.686 -12.934 -18.936 1.00 98.19 237 ALA A C 1
ATOM 1849 O O . ALA A 1 237 ? 11.616 -12.744 -17.724 1.00 98.19 237 ALA A O 1
ATOM 1850 N N . GLU A 1 238 ? 12.839 -13.202 -19.550 1.00 98.44 238 GLU A N 1
ATOM 1851 C CA . GLU A 1 238 ? 14.136 -13.277 -18.870 1.00 98.44 238 GLU A CA 1
ATOM 1852 C C . GLU A 1 238 ? 14.541 -11.913 -18.300 1.00 98.44 238 GLU A C 1
ATOM 1854 O O . GLU A 1 238 ? 14.924 -11.822 -17.136 1.00 98.44 238 GLU A O 1
ATOM 1859 N N . SER A 1 239 ? 14.351 -10.835 -19.069 1.00 98.44 239 SER A N 1
ATOM 1860 C CA . SER A 1 239 ? 14.604 -9.463 -18.612 1.00 98.44 239 SER A CA 1
ATOM 1861 C C . SER A 1 239 ? 13.792 -9.123 -17.364 1.00 98.44 239 SER A C 1
ATOM 1863 O O . SER A 1 239 ? 14.316 -8.502 -16.438 1.00 98.44 239 SER A O 1
ATOM 1865 N N . PHE A 1 240 ? 12.515 -9.519 -17.335 1.00 98.19 240 PHE A N 1
ATOM 1866 C CA . PHE A 1 240 ? 11.636 -9.329 -16.184 1.00 98.19 240 PHE A CA 1
ATOM 1867 C C . PHE A 1 240 ? 12.057 -10.215 -15.003 1.00 98.19 240 PHE A C 1
ATOM 1869 O O . PHE A 1 240 ? 12.210 -9.707 -13.894 1.00 98.19 240 PHE A O 1
ATOM 1876 N N . ALA A 1 241 ? 12.315 -11.506 -15.239 1.00 97.81 241 ALA A N 1
ATOM 1877 C CA . ALA A 1 241 ? 12.704 -12.471 -14.209 1.00 97.81 241 ALA A CA 1
ATOM 1878 C C . ALA A 1 241 ? 14.038 -12.118 -13.530 1.00 97.81 241 ALA A C 1
ATOM 1880 O O . ALA A 1 241 ? 14.138 -12.157 -12.306 1.00 97.81 241 ALA A O 1
ATOM 1881 N N . ASN A 1 242 ? 15.038 -11.711 -14.312 1.00 97.69 242 ASN A N 1
ATOM 1882 C CA . ASN A 1 242 ? 16.344 -11.275 -13.815 1.00 97.69 242 ASN A CA 1
ATOM 1883 C C . ASN A 1 242 ? 16.349 -9.807 -13.371 1.00 97.69 242 ASN A C 1
ATOM 1885 O O . ASN A 1 242 ? 17.363 -9.298 -12.897 1.00 97.69 242 ASN A O 1
ATOM 1889 N N . SER A 1 243 ? 15.225 -9.099 -13.525 1.00 97.81 243 SER A N 1
ATOM 1890 C CA . SER A 1 243 ? 15.109 -7.677 -13.215 1.00 97.81 243 SER A CA 1
ATOM 1891 C C . SER A 1 243 ? 16.207 -6.831 -13.889 1.00 97.81 243 SER A C 1
ATOM 1893 O O . SER A 1 243 ? 16.778 -5.914 -13.295 1.00 97.81 243 SER A O 1
ATOM 1895 N N . CYS A 1 244 ? 16.503 -7.096 -15.161 1.00 98.56 244 CYS A N 1
ATOM 1896 C CA . CYS A 1 244 ? 17.589 -6.451 -15.901 1.00 98.56 244 CYS A CA 1
ATOM 1897 C C . CYS A 1 244 ? 17.330 -4.942 -16.112 1.00 98.56 244 CYS A C 1
ATOM 1899 O O . CYS A 1 244 ? 16.478 -4.560 -16.912 1.00 98.56 244 CYS A O 1
ATOM 1901 N N . ASN A 1 245 ? 18.060 -4.057 -15.418 1.00 98.25 245 ASN A N 1
ATOM 1902 C CA . ASN A 1 245 ? 17.868 -2.602 -15.559 1.00 98.25 245 ASN A CA 1
ATOM 1903 C C . ASN A 1 245 ? 18.159 -2.114 -16.979 1.00 98.25 245 ASN A C 1
ATOM 1905 O O . ASN A 1 245 ? 17.359 -1.366 -17.524 1.00 98.25 245 ASN A O 1
ATOM 1909 N N . ALA A 1 246 ? 19.264 -2.564 -17.578 1.00 98.44 246 ALA A N 1
ATOM 1910 C CA . ALA A 1 246 ? 19.683 -2.139 -18.912 1.00 98.44 246 ALA A CA 1
ATOM 1911 C C . ALA A 1 246 ? 18.617 -2.467 -19.978 1.00 98.44 246 ALA A C 1
ATOM 1913 O O . ALA A 1 246 ? 18.256 -1.608 -20.781 1.00 98.44 246 ALA A O 1
ATOM 1914 N N . SER A 1 247 ? 18.024 -3.664 -19.903 1.00 98.62 247 SER A N 1
ATOM 1915 C CA . SER A 1 247 ? 16.907 -4.070 -20.765 1.00 98.62 247 SER A CA 1
ATOM 1916 C C . SER A 1 247 ? 15.662 -3.201 -20.542 1.00 98.62 247 SER A C 1
ATOM 1918 O O . SER A 1 247 ? 15.075 -2.706 -21.499 1.00 98.62 247 SER A O 1
ATOM 1920 N N . PHE A 1 248 ? 15.285 -2.922 -19.288 1.00 98.69 248 PHE A N 1
ATOM 1921 C CA . PHE A 1 248 ? 14.130 -2.060 -18.998 1.00 98.69 248 PHE A CA 1
ATOM 1922 C C . PHE A 1 248 ? 14.348 -0.588 -19.368 1.00 98.69 248 PHE A C 1
ATOM 1924 O O . PHE A 1 248 ? 13.396 0.069 -19.776 1.00 98.69 248 PHE A O 1
ATOM 1931 N N . CYS A 1 249 ? 15.575 -0.068 -19.295 1.00 98.50 249 CYS A N 1
ATOM 1932 C CA . CYS A 1 249 ? 15.910 1.236 -19.869 1.00 98.50 249 CYS A CA 1
ATOM 1933 C C . CYS A 1 249 ? 15.712 1.248 -21.379 1.00 98.50 249 CYS A C 1
ATOM 1935 O O . CYS A 1 249 ? 15.093 2.172 -21.895 1.00 98.50 249 CYS A O 1
ATOM 1937 N N . ASN A 1 250 ? 16.232 0.226 -22.067 1.00 98.50 250 ASN A N 1
ATOM 1938 C CA . ASN A 1 250 ? 16.103 0.089 -23.511 1.00 98.50 250 ASN A CA 1
ATOM 1939 C C . ASN A 1 250 ? 14.629 0.036 -23.926 1.00 98.50 250 ASN A C 1
ATOM 1941 O O . ASN A 1 250 ? 14.221 0.792 -24.798 1.00 98.50 250 ASN A O 1
ATOM 1945 N N . ILE A 1 251 ? 13.816 -0.773 -23.237 1.00 98.69 251 ILE A N 1
ATOM 1946 C CA . ILE A 1 251 ? 12.357 -0.782 -23.406 1.00 98.69 251 ILE A CA 1
ATOM 1947 C C . ILE A 1 251 ? 11.788 0.621 -23.181 1.00 98.69 251 ILE A C 1
ATOM 1949 O O . ILE A 1 251 ? 11.063 1.123 -24.032 1.00 98.69 251 ILE A O 1
ATOM 1953 N N . GLY A 1 252 ? 12.153 1.280 -22.078 1.00 98.00 252 GLY A N 1
ATOM 1954 C CA . GLY A 1 252 ? 11.692 2.626 -21.742 1.00 98.00 252 GLY A CA 1
ATOM 1955 C C . GLY A 1 252 ? 11.907 3.645 -22.859 1.00 98.00 252 GLY A C 1
ATOM 1956 O O . GLY A 1 252 ? 10.993 4.403 -23.157 1.00 98.00 252 GLY A O 1
ATOM 1957 N N . LEU A 1 253 ? 13.071 3.623 -23.515 1.00 97.88 253 LEU A N 1
ATOM 1958 C CA . LEU A 1 253 ? 13.398 4.507 -24.643 1.00 97.88 253 LEU A CA 1
ATOM 1959 C C . LEU A 1 253 ? 12.496 4.304 -25.871 1.00 97.88 253 LEU A C 1
ATOM 1961 O O . LEU A 1 253 ? 12.402 5.204 -26.702 1.00 97.88 253 LEU A O 1
ATOM 1965 N N . THR A 1 254 ? 11.850 3.141 -25.997 1.00 97.62 254 THR A N 1
ATOM 1966 C CA . THR A 1 254 ? 10.945 2.831 -27.117 1.00 97.62 254 THR A CA 1
ATOM 1967 C C . THR A 1 254 ? 9.493 3.233 -26.870 1.00 97.62 254 THR A C 1
ATOM 1969 O O . THR A 1 254 ? 8.739 3.300 -27.833 1.00 97.62 254 THR A O 1
ATOM 1972 N N . LEU A 1 255 ? 9.107 3.506 -25.617 1.00 98.25 255 LEU A N 1
ATOM 1973 C CA . LEU A 1 255 ? 7.708 3.743 -25.251 1.00 98.25 255 LEU A CA 1
ATOM 1974 C C . LEU A 1 255 ? 7.210 5.125 -25.684 1.00 98.25 255 LEU A C 1
ATOM 1976 O O . LEU A 1 255 ? 7.893 6.144 -25.502 1.00 98.25 255 LEU A O 1
ATOM 1980 N N . ASP A 1 256 ? 5.963 5.186 -26.145 1.00 98.19 256 ASP A N 1
ATOM 1981 C CA . ASP A 1 256 ? 5.255 6.448 -26.300 1.00 98.19 256 ASP A CA 1
ATOM 1982 C C . ASP A 1 256 ? 4.921 7.038 -24.922 1.00 98.19 256 ASP A C 1
ATOM 1984 O O . ASP A 1 256 ? 4.208 6.470 -24.095 1.00 98.19 256 ASP A O 1
ATOM 1988 N N . ARG A 1 257 ? 5.423 8.247 -24.659 1.00 98.12 257 ARG A N 1
ATOM 1989 C CA . ARG A 1 257 ? 5.274 8.921 -23.356 1.00 98.12 257 ARG A CA 1
ATOM 1990 C C . ARG A 1 257 ? 3.808 9.138 -22.967 1.00 98.12 257 ARG A C 1
ATOM 1992 O O . ARG A 1 257 ? 3.472 9.078 -21.782 1.00 98.12 257 ARG A O 1
ATOM 1999 N N . SER A 1 258 ? 2.942 9.422 -23.942 1.00 98.06 258 SER A N 1
ATOM 2000 C CA . SER A 1 258 ? 1.519 9.671 -23.696 1.00 98.06 258 SER A CA 1
ATOM 2001 C C . SER A 1 258 ? 0.766 8.371 -23.407 1.00 98.06 258 SER A C 1
ATOM 2003 O O . SER A 1 258 ? -0.041 8.334 -22.473 1.00 98.06 258 SER A O 1
ATOM 2005 N N . ALA A 1 259 ? 1.049 7.305 -24.155 1.00 98.38 259 ALA A N 1
ATOM 2006 C CA . ALA A 1 259 ? 0.493 5.975 -23.937 1.00 98.38 259 ALA A CA 1
ATOM 2007 C C . ALA A 1 259 ? 0.960 5.394 -22.592 1.00 98.38 259 ALA A C 1
ATOM 2009 O O . ALA A 1 259 ? 0.129 5.004 -21.766 1.00 98.38 259 ALA A O 1
ATOM 2010 N N . TYR A 1 260 ? 2.246 5.539 -22.267 1.00 98.38 260 TYR A N 1
ATOM 2011 C CA . TYR A 1 260 ? 2.797 5.109 -20.988 1.00 98.38 260 TYR A CA 1
ATOM 2012 C C . TYR A 1 260 ? 2.146 5.812 -19.792 1.00 98.38 260 TYR A C 1
ATOM 2014 O O . TYR A 1 260 ? 1.756 5.174 -18.806 1.00 98.38 260 TYR A O 1
ATOM 2022 N N . ARG A 1 261 ? 1.936 7.132 -19.896 1.00 98.25 261 ARG A N 1
ATOM 2023 C CA . ARG A 1 261 ? 1.171 7.894 -18.901 1.00 98.25 261 ARG A CA 1
ATOM 2024 C C . ARG A 1 261 ? -0.260 7.394 -18.775 1.00 98.25 261 ARG A C 1
ATOM 2026 O O . ARG A 1 261 ? -0.741 7.220 -17.654 1.00 98.25 261 ARG A O 1
ATOM 2033 N N . LYS A 1 262 ? -0.936 7.153 -19.897 1.00 98.38 262 LYS A N 1
ATOM 2034 C CA . LYS A 1 262 ? -2.304 6.634 -19.900 1.00 98.38 262 LYS A CA 1
ATOM 2035 C C . LYS A 1 262 ? -2.378 5.276 -19.199 1.00 98.38 262 LYS A C 1
ATOM 2037 O O . LYS A 1 262 ? -3.265 5.082 -18.372 1.00 98.38 262 LYS A O 1
ATOM 2042 N N . THR A 1 263 ? -1.429 4.380 -19.447 1.00 98.44 263 THR A N 1
ATOM 2043 C CA . THR A 1 263 ? -1.355 3.071 -18.785 1.00 98.44 263 THR A CA 1
ATOM 2044 C C . THR A 1 263 ? -1.115 3.191 -17.287 1.00 98.44 263 THR A C 1
ATOM 2046 O O . THR A 1 263 ? -1.824 2.556 -16.505 1.00 98.44 263 THR A O 1
ATOM 2049 N N . ALA A 1 264 ? -0.209 4.068 -16.849 1.00 98.25 264 ALA A N 1
ATOM 2050 C CA . ALA A 1 264 ? -0.038 4.346 -15.424 1.00 98.25 264 ALA A CA 1
ATOM 2051 C C . ALA A 1 264 ? -1.341 4.881 -14.788 1.00 98.25 264 ALA A C 1
ATOM 2053 O O . ALA A 1 264 ? -1.734 4.451 -13.703 1.00 98.25 264 ALA A O 1
ATOM 2054 N N . GLU A 1 265 ? -2.058 5.775 -15.470 1.00 97.94 265 GLU A N 1
ATOM 2055 C CA . GLU A 1 265 ? -3.343 6.310 -15.009 1.00 97.94 265 GLU A CA 1
ATOM 2056 C C . GLU A 1 265 ? -4.485 5.275 -15.025 1.00 97.94 265 GLU A C 1
ATOM 2058 O O . GLU A 1 265 ? -5.409 5.369 -14.213 1.00 97.94 265 GLU A O 1
ATOM 2063 N N . GLU A 1 266 ? -4.477 4.295 -15.930 1.00 97.00 266 GLU A N 1
ATOM 2064 C CA . GLU A 1 266 ? -5.390 3.138 -15.904 1.00 97.00 266 GLU A CA 1
ATOM 2065 C C . GLU A 1 266 ? -5.113 2.240 -14.695 1.00 97.00 266 GLU A C 1
ATOM 2067 O O . GLU A 1 266 ? -6.047 1.758 -14.057 1.00 97.00 266 GLU A O 1
ATOM 2072 N N . LEU A 1 267 ? -3.843 2.123 -14.305 1.00 97.38 267 LEU A N 1
ATOM 2073 C CA . LEU A 1 267 ? -3.394 1.471 -13.073 1.00 97.38 267 LEU A CA 1
ATOM 2074 C C . LEU A 1 267 ? -3.472 2.383 -11.837 1.00 97.38 267 LEU A C 1
ATOM 2076 O O . LEU A 1 267 ? -2.842 2.112 -10.818 1.00 97.38 267 LEU A O 1
ATOM 2080 N N . LEU A 1 268 ? -4.276 3.447 -11.901 1.00 97.50 268 LEU A N 1
ATOM 2081 C CA . LEU A 1 268 ? -4.610 4.370 -10.811 1.00 97.50 268 LEU A CA 1
ATOM 2082 C C . LEU A 1 268 ? -3.491 5.306 -10.318 1.00 97.50 268 LEU A C 1
ATOM 2084 O O . LEU A 1 268 ? -3.695 6.014 -9.327 1.00 97.50 268 LEU A O 1
ATOM 2088 N N . PHE A 1 269 ? -2.350 5.410 -11.003 1.00 98.12 269 PHE A N 1
ATOM 2089 C CA . PHE A 1 269 ? -1.418 6.512 -10.730 1.00 98.12 269 PHE A CA 1
ATOM 2090 C C . PHE A 1 269 ? -2.084 7.860 -11.018 1.00 98.12 269 PHE A C 1
ATOM 2092 O O . PHE A 1 269 ? -2.883 7.994 -11.942 1.00 98.12 269 PHE A O 1
ATOM 2099 N N . ASN A 1 270 ? -1.793 8.862 -10.185 1.00 97.94 270 ASN A N 1
ATOM 2100 C CA . ASN A 1 270 ? -2.430 10.183 -10.177 1.00 97.94 270 ASN A CA 1
ATOM 2101 C C . ASN A 1 270 ? -3.959 10.168 -9.940 1.00 97.94 270 ASN A C 1
ATOM 2103 O O . ASN A 1 270 ? -4.598 11.224 -9.951 1.00 97.94 270 ASN A O 1
ATOM 2107 N N . LYS A 1 271 ? -4.567 9.003 -9.676 1.00 97.31 271 LYS A N 1
ATOM 2108 C CA . LYS A 1 271 ? -6.006 8.840 -9.431 1.00 97.31 271 LYS A CA 1
ATOM 2109 C C . LYS A 1 271 ? -6.286 8.419 -7.993 1.00 97.31 271 LYS A C 1
ATOM 2111 O O . LYS A 1 271 ? -5.390 8.166 -7.193 1.00 97.31 271 LYS A O 1
ATOM 2116 N N . SER A 1 272 ? -7.564 8.446 -7.631 1.00 96.38 272 SER A N 1
ATOM 2117 C CA . SER A 1 272 ? -8.016 7.941 -6.338 1.00 96.38 272 SER A CA 1
ATOM 2118 C C . SER A 1 272 ? -7.947 6.417 -6.316 1.00 96.38 272 SER A C 1
ATOM 2120 O O . SER A 1 272 ? -8.364 5.763 -7.270 1.00 96.38 272 SER A O 1
ATOM 2122 N N . LEU A 1 273 ? -7.458 5.870 -5.209 1.00 96.31 273 LEU A N 1
ATOM 2123 C CA . LEU A 1 273 ? -7.469 4.439 -4.931 1.00 96.31 273 LEU A CA 1
ATOM 2124 C C . LEU A 1 273 ? -8.786 4.056 -4.239 1.00 96.31 273 LEU A C 1
ATOM 2126 O O . LEU A 1 273 ? -9.405 4.913 -3.590 1.00 96.31 273 LEU A O 1
ATOM 2130 N N . PRO A 1 274 ? -9.214 2.783 -4.319 1.00 94.88 274 PRO A N 1
ATOM 2131 C CA . PRO A 1 274 ? -10.238 2.262 -3.424 1.00 94.88 274 PRO A CA 1
ATOM 2132 C C . PRO A 1 274 ? -9.830 2.551 -1.974 1.00 94.88 274 PRO A C 1
ATOM 2134 O O . PRO A 1 274 ? -8.738 2.181 -1.551 1.00 94.88 274 PRO A O 1
ATOM 2137 N N . ARG A 1 275 ? -10.651 3.283 -1.221 1.00 92.12 275 ARG A N 1
ATOM 2138 C CA . ARG A 1 275 ? -10.311 3.689 0.149 1.00 92.12 275 ARG A CA 1
ATOM 2139 C C . ARG A 1 275 ? -10.675 2.572 1.127 1.00 92.12 275 ARG A C 1
ATOM 2141 O O . ARG A 1 275 ? -11.834 2.170 1.164 1.00 92.12 275 ARG A O 1
ATOM 2148 N N . ILE A 1 276 ? -9.704 2.142 1.933 1.00 93.00 276 ILE A N 1
ATOM 2149 C CA . ILE A 1 276 ? -9.919 1.317 3.141 1.00 93.00 276 ILE A CA 1
ATOM 2150 C C . ILE A 1 276 ? -9.531 2.061 4.425 1.00 93.00 276 ILE A C 1
ATOM 2152 O O . ILE A 1 276 ? -10.156 1.872 5.455 1.00 93.00 276 ILE A O 1
ATOM 2156 N N . LEU A 1 277 ? -8.520 2.925 4.331 1.00 95.62 277 LEU A N 1
ATOM 2157 C CA . LEU A 1 277 ? -7.988 3.824 5.354 1.00 95.62 277 LEU A CA 1
ATOM 2158 C C . LEU A 1 277 ? -7.474 5.086 4.626 1.00 95.62 277 LEU A C 1
ATOM 2160 O O . LEU A 1 277 ? -7.372 5.063 3.388 1.00 95.62 277 LEU A O 1
ATOM 2164 N N . PRO A 1 278 ? -7.113 6.175 5.332 1.00 95.38 278 PRO A N 1
ATOM 2165 C CA . PRO A 1 278 ? -6.421 7.306 4.719 1.00 95.38 278 PRO A CA 1
ATOM 2166 C C . PRO A 1 278 ? -5.170 6.855 3.953 1.00 95.38 278 PRO A C 1
ATOM 2168 O O . PRO A 1 278 ? -4.366 6.076 4.459 1.00 95.38 278 PRO A O 1
ATOM 2171 N N . TYR A 1 279 ? -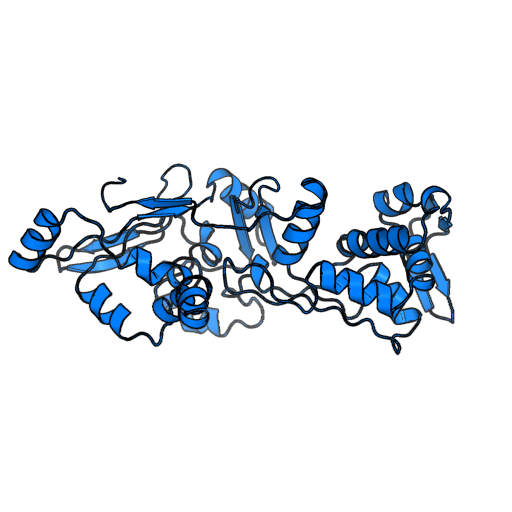5.009 7.337 2.720 1.00 97.06 279 TYR A N 1
ATOM 2172 C CA . TYR A 1 279 ? -3.954 6.896 1.807 1.00 97.06 279 TYR A CA 1
ATOM 2173 C C . TYR A 1 279 ? -3.355 8.065 1.027 1.00 97.06 279 TYR A C 1
ATOM 2175 O O . TYR A 1 279 ? -3.986 9.113 0.866 1.00 97.06 279 TYR A O 1
ATOM 2183 N N . SER A 1 280 ? -2.156 7.846 0.491 1.00 96.62 280 SER A N 1
ATOM 2184 C CA . SER A 1 280 ? -1.504 8.760 -0.449 1.00 96.62 280 SER A CA 1
ATOM 2185 C C . SER A 1 280 ? -1.665 8.239 -1.872 1.00 96.62 280 SER A C 1
ATOM 2187 O O . SER A 1 280 ? -1.502 7.046 -2.128 1.00 96.62 280 SER A O 1
ATOM 2189 N N . LYS A 1 281 ? -1.994 9.125 -2.817 1.00 96.81 281 LYS A N 1
ATOM 2190 C CA . LYS A 1 281 ? -2.070 8.758 -4.237 1.00 96.81 281 LYS A CA 1
ATOM 2191 C C . LYS A 1 281 ? -0.670 8.462 -4.777 1.00 96.81 281 LYS A C 1
ATOM 2193 O O . LYS A 1 281 ? 0.278 9.188 -4.463 1.00 96.81 281 LYS A O 1
ATOM 2198 N N . GLY A 1 282 ? -0.561 7.441 -5.624 1.00 97.00 282 GLY A N 1
ATOM 2199 C CA . GLY A 1 282 ? 0.633 7.236 -6.437 1.00 97.00 282 GLY A CA 1
ATOM 2200 C C . GLY A 1 282 ? 0.834 8.405 -7.401 1.00 97.00 282 GLY A C 1
ATOM 2201 O O . GLY A 1 282 ? -0.136 8.988 -7.892 1.00 97.00 282 GLY A O 1
ATOM 2202 N N . GLN A 1 283 ? 2.086 8.750 -7.665 1.00 97.44 283 GLN A N 1
ATOM 2203 C CA . GLN A 1 283 ? 2.491 9.825 -8.559 1.00 97.44 283 GLN A CA 1
ATOM 2204 C C . GLN A 1 283 ? 3.232 9.238 -9.750 1.00 97.44 283 GLN A C 1
ATOM 2206 O O . GLN A 1 283 ? 4.182 8.476 -9.576 1.00 97.44 283 GLN A O 1
ATOM 2211 N N . PHE A 1 284 ? 2.809 9.620 -10.951 1.00 97.94 284 PHE A N 1
ATOM 2212 C CA . PHE A 1 284 ? 3.507 9.289 -12.188 1.00 97.94 284 PHE A CA 1
ATOM 2213 C C . PHE A 1 284 ? 3.772 10.563 -12.986 1.00 97.94 284 PHE A C 1
ATOM 2215 O O . PHE A 1 284 ? 2.840 11.298 -13.335 1.00 97.94 284 PHE A O 1
ATOM 2222 N N . ALA A 1 285 ? 5.053 10.838 -13.224 1.00 95.12 285 ALA A N 1
ATOM 2223 C CA . ALA A 1 285 ? 5.522 12.145 -13.672 1.00 95.12 285 ALA A CA 1
ATOM 2224 C C . ALA A 1 285 ? 5.759 12.254 -15.185 1.00 95.12 285 ALA A C 1
ATOM 2226 O O . ALA A 1 285 ? 5.914 13.373 -15.662 1.00 95.12 285 ALA A O 1
ATOM 2227 N N . VAL A 1 286 ? 5.769 11.142 -15.933 1.00 96.75 286 VAL A N 1
ATOM 2228 C CA . VAL A 1 286 ? 6.079 11.168 -17.373 1.00 96.75 286 VAL A CA 1
ATOM 2229 C C . VAL A 1 286 ? 5.032 11.973 -18.138 1.00 96.75 286 VAL A C 1
ATOM 2231 O O . VAL A 1 286 ? 3.821 11.808 -17.953 1.00 96.75 286 VAL A O 1
ATOM 2234 N N . ASP A 1 287 ? 5.528 12.850 -18.998 1.00 95.75 287 ASP A N 1
ATOM 2235 C CA . ASP A 1 287 ? 4.793 13.668 -19.951 1.00 95.75 287 ASP A CA 1
ATOM 2236 C C . ASP A 1 287 ? 5.607 13.831 -21.250 1.00 95.75 287 ASP A C 1
ATOM 2238 O O . ASP A 1 287 ? 6.716 13.313 -21.383 1.00 95.75 287 ASP A O 1
ATOM 2242 N N . ASN A 1 288 ? 5.084 14.590 -22.214 1.00 94.38 288 ASN A N 1
ATOM 2243 C CA . ASN A 1 288 ? 5.738 14.790 -23.513 1.00 94.38 288 ASN A CA 1
ATOM 2244 C C . ASN A 1 288 ? 7.057 15.586 -23.454 1.00 94.38 288 ASN A C 1
ATOM 2246 O O . ASN A 1 288 ? 7.740 15.684 -24.470 1.00 94.38 288 ASN A O 1
ATOM 2250 N N . LYS A 1 289 ? 7.412 16.180 -22.309 1.00 95.56 289 LYS A N 1
ATOM 2251 C CA . LYS A 1 289 ? 8.661 16.934 -22.106 1.00 95.56 289 LYS A CA 1
ATOM 2252 C C . LYS A 1 289 ? 9.714 16.134 -21.340 1.00 95.56 289 LYS A C 1
ATOM 2254 O O . LYS A 1 289 ? 10.834 16.612 -21.194 1.00 95.56 289 LYS A O 1
ATOM 2259 N N . THR A 1 290 ? 9.356 14.950 -20.848 1.00 96.75 290 THR A N 1
ATOM 2260 C CA . THR A 1 290 ? 10.251 14.066 -20.096 1.00 96.75 290 THR A CA 1
ATOM 2261 C C . THR A 1 290 ? 11.431 13.640 -20.966 1.00 96.75 290 THR A C 1
ATOM 2263 O O . THR A 1 290 ? 11.238 13.164 -22.092 1.00 96.75 290 THR A O 1
ATOM 2266 N N . THR A 1 291 ? 12.651 13.808 -20.456 1.00 96.56 291 THR A N 1
ATOM 2267 C CA . THR A 1 291 ? 13.874 13.474 -21.202 1.00 96.56 291 THR A CA 1
ATOM 2268 C C . THR A 1 291 ? 14.044 11.961 -21.350 1.00 96.56 291 THR A C 1
ATOM 2270 O O . THR A 1 291 ? 13.440 11.181 -20.616 1.00 96.56 291 THR A O 1
ATOM 2273 N N . ASP A 1 292 ? 14.875 11.527 -22.299 1.00 96.62 292 ASP A N 1
ATOM 2274 C CA . ASP A 1 292 ? 15.194 10.103 -22.477 1.00 96.62 292 ASP A CA 1
ATOM 2275 C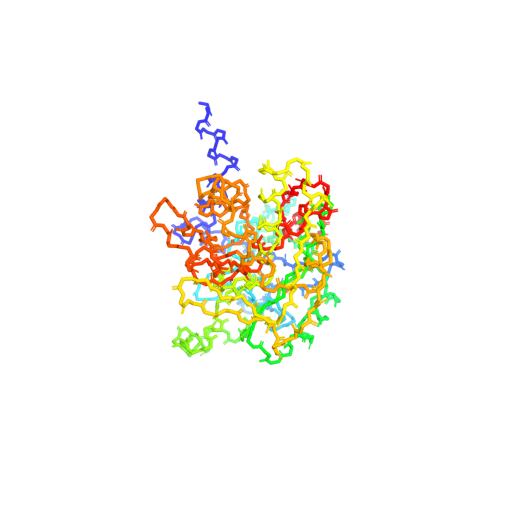 C . ASP A 1 292 ? 15.858 9.508 -21.217 1.00 96.62 292 ASP A C 1
ATOM 2277 O O . ASP A 1 292 ? 15.550 8.388 -20.819 1.00 96.62 292 ASP A O 1
ATOM 2281 N N . GLU A 1 293 ? 16.701 10.283 -20.526 1.00 96.12 293 GLU A N 1
ATOM 2282 C CA . GLU A 1 293 ? 17.292 9.910 -19.234 1.00 96.12 293 GLU A CA 1
ATOM 2283 C C . GLU A 1 293 ? 16.227 9.671 -18.153 1.00 96.12 293 GLU A C 1
ATOM 2285 O O . GLU A 1 293 ? 16.218 8.629 -17.490 1.00 96.12 293 GLU A O 1
ATOM 2290 N N . GLU A 1 294 ? 15.293 10.610 -17.990 1.00 96.31 294 GLU A N 1
ATOM 2291 C CA 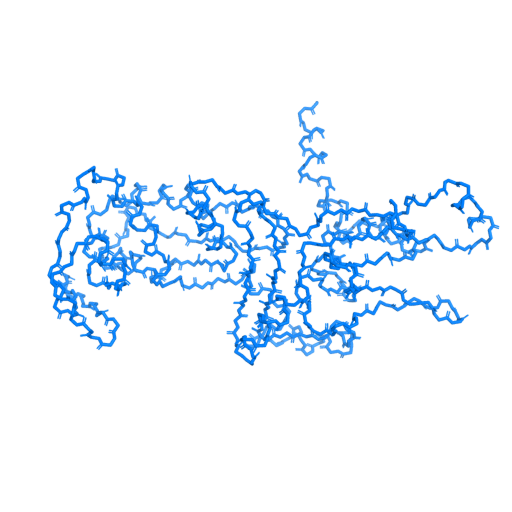. GLU A 1 294 ? 14.195 10.468 -17.033 1.00 96.31 294 GLU A CA 1
ATOM 2292 C C . GLU A 1 294 ? 13.280 9.291 -17.386 1.00 96.31 294 GLU A C 1
ATOM 2294 O O . GLU A 1 294 ? 12.776 8.609 -16.487 1.00 96.31 294 GLU A O 1
ATOM 2299 N N . LEU A 1 295 ? 13.090 9.019 -18.679 1.00 97.06 295 LEU A N 1
ATOM 2300 C CA . LEU A 1 295 ? 12.300 7.893 -19.163 1.00 97.06 295 LEU A CA 1
ATOM 2301 C C . LEU A 1 295 ? 12.984 6.556 -18.848 1.00 97.06 295 LEU A C 1
ATOM 2303 O O . LEU A 1 295 ? 12.330 5.663 -18.308 1.00 97.06 295 LEU A O 1
ATOM 2307 N N . MET A 1 296 ? 14.300 6.440 -19.072 1.00 97.62 296 MET A N 1
ATOM 2308 C CA . MET A 1 296 ? 15.089 5.263 -18.685 1.00 97.62 296 MET A CA 1
ATOM 2309 C C . MET A 1 296 ? 15.025 4.990 -17.178 1.00 97.62 296 MET A C 1
ATOM 2311 O O . MET A 1 296 ? 14.837 3.843 -16.766 1.00 97.62 296 MET A O 1
ATOM 2315 N N . MET A 1 297 ? 15.160 6.030 -16.347 1.00 96.94 297 MET A N 1
ATOM 2316 C CA . MET A 1 297 ? 15.031 5.899 -14.892 1.00 96.94 297 MET A CA 1
ATOM 2317 C C . MET A 1 297 ? 13.616 5.472 -14.500 1.00 96.94 297 MET A C 1
ATOM 2319 O O . MET A 1 297 ? 13.441 4.542 -13.712 1.00 96.94 297 MET A O 1
ATOM 2323 N N . THR A 1 298 ? 12.597 6.101 -15.086 1.00 97.62 298 THR A N 1
ATOM 2324 C CA . THR A 1 298 ? 11.198 5.777 -14.790 1.00 97.62 298 THR A CA 1
ATOM 2325 C C . THR A 1 298 ? 10.855 4.342 -15.177 1.00 97.62 298 THR A C 1
ATOM 2327 O O . THR A 1 298 ? 10.181 3.651 -14.418 1.00 97.62 298 THR A O 1
ATOM 2330 N N . ALA A 1 299 ? 11.363 3.854 -16.309 1.00 98.00 299 ALA A N 1
ATOM 2331 C CA . ALA A 1 299 ? 11.126 2.500 -16.804 1.00 98.00 299 ALA A CA 1
ATOM 2332 C C . ALA A 1 299 ? 11.621 1.389 -15.859 1.00 98.00 299 ALA A C 1
ATOM 2334 O O . ALA A 1 299 ? 11.073 0.286 -15.869 1.00 98.00 299 ALA A O 1
ATOM 2335 N N . MET A 1 300 ? 12.594 1.680 -14.989 1.00 96.94 300 MET A N 1
ATOM 2336 C CA . MET A 1 300 ? 13.032 0.771 -13.920 1.00 96.94 300 MET A CA 1
ATOM 2337 C C . MET A 1 300 ? 12.502 1.142 -12.524 1.00 96.94 300 MET A C 1
ATOM 2339 O O . MET A 1 300 ? 12.958 0.577 -11.529 1.00 96.94 300 MET A O 1
ATOM 2343 N N . GLY A 1 301 ? 11.574 2.099 -12.443 1.00 96.50 301 GLY A N 1
ATOM 2344 C CA . GLY A 1 301 ? 10.953 2.565 -11.203 1.00 96.50 301 GLY A CA 1
ATOM 2345 C C . GLY A 1 301 ? 11.800 3.519 -10.362 1.00 96.50 301 GLY A C 1
ATOM 2346 O O . GLY A 1 301 ? 11.604 3.598 -9.149 1.00 96.50 301 GLY A O 1
ATOM 2347 N N . GLN A 1 302 ? 12.741 4.226 -10.987 1.00 94.75 302 GLN A N 1
ATOM 2348 C CA . GLN A 1 302 ? 13.485 5.340 -10.397 1.00 94.75 302 GLN A CA 1
ATOM 2349 C C . GLN A 1 302 ? 12.977 6.692 -10.929 1.00 94.75 302 GLN A C 1
ATOM 2351 O O . GLN A 1 302 ? 12.035 6.763 -11.717 1.00 94.75 302 GLN A O 1
ATOM 2356 N N . GLY A 1 303 ? 13.589 7.788 -10.481 1.00 91.88 303 GLY A N 1
ATOM 2357 C CA . GLY A 1 303 ? 13.201 9.141 -10.869 1.00 91.88 303 GLY A CA 1
ATOM 2358 C C . GLY A 1 303 ? 12.069 9.692 -10.002 1.00 91.88 303 GLY A C 1
ATOM 2359 O O . GLY A 1 303 ? 12.128 9.636 -8.777 1.00 91.88 303 GLY A O 1
ATOM 2360 N N . LYS A 1 304 ? 11.050 10.271 -10.641 1.00 95.06 304 LYS A N 1
ATOM 2361 C CA . LYS A 1 304 ? 10.002 11.071 -9.974 1.00 95.06 304 LYS A CA 1
ATOM 2362 C C . LYS A 1 304 ? 8.727 10.282 -9.640 1.00 95.06 304 LYS A C 1
ATOM 2364 O O . LYS A 1 304 ? 7.770 10.860 -9.131 1.00 95.06 304 LYS A O 1
ATOM 2369 N N . THR A 1 305 ? 8.687 8.987 -9.948 1.00 95.06 305 THR A N 1
ATOM 2370 C CA . THR A 1 305 ? 7.537 8.123 -9.654 1.00 95.06 305 THR A CA 1
ATOM 2371 C C . THR A 1 305 ? 7.537 7.726 -8.185 1.00 95.06 305 THR A C 1
ATOM 2373 O O . THR A 1 305 ? 8.521 7.183 -7.686 1.00 95.06 305 THR A O 1
ATOM 2376 N N . LEU A 1 306 ? 6.415 7.958 -7.506 1.00 97.81 306 LEU A N 1
ATOM 2377 C CA . LEU A 1 306 ? 6.224 7.598 -6.103 1.00 97.81 306 LEU A CA 1
ATOM 2378 C C . LEU A 1 306 ? 4.971 6.749 -5.939 1.00 97.81 306 LEU A C 1
ATOM 2380 O O . LEU A 1 306 ? 3.938 7.030 -6.543 1.00 97.81 306 LEU A O 1
ATOM 2384 N N . VAL A 1 307 ? 5.032 5.729 -5.092 1.00 98.12 307 VAL A N 1
ATOM 2385 C CA . VAL A 1 307 ? 3.911 4.814 -4.867 1.00 98.12 307 VAL A CA 1
ATOM 2386 C C . VAL A 1 307 ? 3.900 4.295 -3.433 1.00 98.12 307 VAL A C 1
ATOM 2388 O O . VAL A 1 307 ? 4.943 4.236 -2.779 1.00 98.12 307 VAL A O 1
ATOM 2391 N N . SER A 1 308 ? 2.718 3.928 -2.937 1.00 97.94 308 SER A N 1
ATOM 2392 C CA . SER A 1 308 ? 2.568 3.258 -1.645 1.00 97.94 308 SER A CA 1
ATOM 2393 C C . SER A 1 308 ? 2.598 1.732 -1.796 1.00 97.94 308 SER A C 1
ATOM 2395 O O . SER A 1 308 ? 2.210 1.212 -2.850 1.00 97.94 308 SER A O 1
ATOM 2397 N N . PRO A 1 309 ? 2.992 0.983 -0.748 1.00 98.00 309 PRO A N 1
ATOM 2398 C CA . PRO A 1 309 ? 2.867 -0.474 -0.730 1.00 98.00 309 PRO A CA 1
ATOM 2399 C C . PRO A 1 309 ? 1.442 -0.949 -1.039 1.00 98.00 309 PRO A C 1
ATOM 2401 O O . PRO A 1 309 ? 1.263 -1.907 -1.783 1.00 98.00 309 PRO A O 1
ATOM 2404 N N . TYR A 1 310 ? 0.425 -0.240 -0.541 1.00 98.38 310 TYR A N 1
ATOM 2405 C CA . TYR A 1 310 ? -0.978 -0.519 -0.835 1.00 98.38 310 TYR A CA 1
ATOM 2406 C C . TYR A 1 310 ? -1.301 -0.425 -2.330 1.00 98.38 310 TYR A C 1
ATOM 2408 O O . TYR A 1 310 ? -1.933 -1.321 -2.884 1.00 98.38 310 TYR A O 1
ATOM 2416 N N . HIS A 1 311 ? -0.848 0.630 -3.008 1.00 98.25 311 HIS A N 1
ATOM 2417 C CA . HIS A 1 311 ? -1.096 0.784 -4.441 1.00 98.25 311 HIS A CA 1
ATOM 2418 C C . HIS A 1 311 ? -0.375 -0.306 -5.249 1.00 98.25 311 HIS A C 1
ATOM 2420 O O . HIS A 1 311 ? -0.989 -0.914 -6.125 1.00 98.25 311 HIS A O 1
ATOM 2426 N N . MET A 1 312 ? 0.867 -0.651 -4.896 1.00 98.12 312 MET A N 1
ATOM 2427 C CA . MET A 1 312 ? 1.556 -1.782 -5.534 1.00 98.12 312 MET A CA 1
ATOM 2428 C C . MET A 1 312 ? 0.858 -3.121 -5.275 1.00 98.12 312 MET A C 1
ATOM 2430 O O . MET A 1 312 ? 0.778 -3.933 -6.193 1.00 98.12 312 MET A O 1
ATOM 2434 N N . ALA A 1 313 ? 0.292 -3.334 -4.083 1.00 97.81 313 ALA A N 1
ATOM 2435 C CA . ALA A 1 313 ? -0.489 -4.530 -3.776 1.00 97.81 313 ALA A CA 1
ATOM 2436 C C . ALA A 1 313 ? -1.760 -4.644 -4.633 1.00 97.81 313 ALA A C 1
ATOM 2438 O O . ALA A 1 313 ? -2.115 -5.743 -5.041 1.00 97.81 313 ALA A O 1
ATOM 2439 N N . LEU A 1 314 ? -2.424 -3.529 -4.966 1.00 98.12 314 LEU A N 1
ATOM 2440 C CA . LEU A 1 314 ? -3.563 -3.543 -5.895 1.00 98.12 314 LEU A CA 1
ATOM 2441 C C . LEU A 1 314 ? -3.142 -3.982 -7.302 1.00 98.12 314 LEU A C 1
ATOM 2443 O O . LEU A 1 314 ? -3.848 -4.761 -7.942 1.00 98.12 314 LEU A O 1
ATOM 2447 N N . ILE A 1 315 ? -1.991 -3.497 -7.777 1.00 97.94 315 ILE A N 1
ATOM 2448 C CA . ILE A 1 315 ? -1.457 -3.848 -9.098 1.00 97.94 315 ILE A CA 1
ATOM 2449 C C . ILE A 1 315 ? -1.079 -5.332 -9.135 1.00 97.94 315 ILE A C 1
ATOM 2451 O O . ILE A 1 315 ? -1.480 -6.046 -10.053 1.00 97.94 315 ILE A O 1
ATOM 2455 N N . THR A 1 316 ? -0.355 -5.828 -8.130 1.00 97.44 316 THR A N 1
ATOM 2456 C CA . THR A 1 316 ? 0.041 -7.243 -8.077 1.00 97.44 316 THR A CA 1
ATOM 2457 C C . THR A 1 316 ? -1.150 -8.171 -7.845 1.00 97.44 316 THR A C 1
ATOM 2459 O O . THR A 1 316 ? -1.199 -9.241 -8.449 1.00 97.44 316 THR A O 1
ATOM 2462 N N . ALA A 1 317 ? -2.148 -7.758 -7.057 1.00 97.69 317 ALA A N 1
ATOM 2463 C CA . ALA A 1 317 ? -3.402 -8.492 -6.904 1.00 97.69 317 ALA A CA 1
ATOM 2464 C C . ALA A 1 317 ? -4.163 -8.593 -8.231 1.00 97.69 317 ALA A C 1
ATOM 2466 O O . ALA A 1 317 ? -4.656 -9.667 -8.561 1.00 97.69 317 ALA A O 1
ATOM 2467 N N . ALA A 1 318 ? -4.209 -7.518 -9.027 1.00 97.19 318 ALA A N 1
ATOM 2468 C CA . ALA A 1 318 ? -4.813 -7.563 -10.356 1.00 97.19 318 ALA A CA 1
ATOM 2469 C C . ALA A 1 3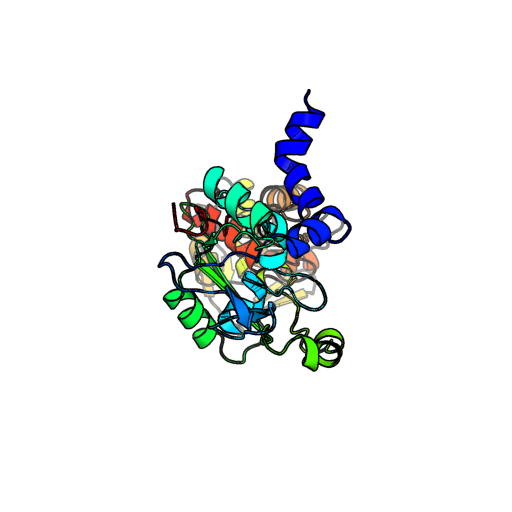18 ? -4.088 -8.563 -11.268 1.00 97.19 318 ALA A C 1
ATOM 2471 O O . ALA A 1 318 ? -4.748 -9.361 -11.927 1.00 97.19 318 ALA A O 1
ATOM 2472 N N . VAL A 1 319 ? -2.749 -8.578 -11.269 1.00 97.12 319 VAL A N 1
ATOM 2473 C CA . VAL A 1 319 ? -1.962 -9.568 -12.029 1.00 97.12 319 VAL A CA 1
ATOM 2474 C C . VAL A 1 319 ? -2.296 -10.994 -11.578 1.00 97.12 319 VAL A C 1
ATOM 2476 O O . VAL A 1 319 ? -2.588 -11.848 -12.413 1.00 97.12 319 VAL A O 1
ATOM 2479 N N . ALA A 1 320 ? -2.315 -11.247 -10.266 1.00 97.31 320 ALA A N 1
ATOM 2480 C CA . ALA A 1 320 ? -2.632 -12.560 -9.704 1.00 97.31 320 ALA A CA 1
ATOM 2481 C C . ALA A 1 320 ? -4.087 -12.998 -9.964 1.00 97.31 320 ALA A C 1
ATOM 2483 O O . ALA A 1 320 ? -4.364 -14.192 -10.046 1.00 97.31 320 ALA A O 1
ATOM 2484 N N . ASN A 1 321 ? -5.007 -12.045 -10.123 1.00 97.44 321 ASN A N 1
ATOM 2485 C CA . ASN A 1 321 ? -6.435 -12.272 -10.338 1.00 97.44 321 ASN A CA 1
ATOM 2486 C C . ASN A 1 321 ? -6.863 -12.011 -11.799 1.00 97.44 321 ASN A C 1
ATOM 2488 O O . ASN A 1 321 ? -7.941 -11.478 -12.070 1.00 97.44 321 ASN A O 1
ATOM 2492 N N . GLY A 1 322 ? -5.997 -12.344 -12.763 1.00 95.50 322 GLY A N 1
ATOM 2493 C CA . GLY A 1 322 ? -6.343 -12.351 -14.191 1.00 95.50 322 GLY A CA 1
ATOM 2494 C C . GLY A 1 322 ? -6.707 -10.980 -14.774 1.00 95.50 322 GLY A C 1
ATOM 2495 O O . GLY A 1 322 ? -7.527 -10.893 -15.684 1.00 95.50 322 GLY A O 1
ATOM 2496 N N . GLY A 1 323 ? -6.137 -9.903 -14.235 1.00 94.44 323 GLY A N 1
ATOM 2497 C CA . GLY A 1 323 ? -6.380 -8.519 -14.646 1.00 94.44 323 GLY A CA 1
ATOM 2498 C C . GLY A 1 323 ? -7.509 -7.811 -13.892 1.00 94.44 323 GLY A C 1
ATOM 2499 O O . GLY A 1 323 ? -7.748 -6.631 -14.143 1.00 94.44 323 GLY A O 1
ATOM 2500 N N . THR A 1 324 ? -8.193 -8.483 -12.959 1.00 93.50 324 THR A N 1
ATOM 2501 C CA . THR A 1 324 ? -9.300 -7.888 -12.192 1.00 93.50 324 THR A CA 1
ATOM 2502 C C . THR A 1 324 ? -8.859 -7.523 -10.780 1.00 93.50 324 THR A C 1
ATOM 2504 O O . THR A 1 324 ? -8.494 -8.392 -9.994 1.00 93.50 324 THR A O 1
ATOM 2507 N N . VAL A 1 325 ? -8.954 -6.244 -10.410 1.00 92.75 325 VAL A N 1
ATOM 2508 C CA . VAL A 1 325 ? -8.749 -5.810 -9.021 1.00 92.75 325 VAL A CA 1
ATOM 2509 C C . VAL A 1 325 ? -10.056 -5.914 -8.234 1.00 92.75 325 VAL A C 1
ATOM 2511 O O . VAL A 1 325 ? -11.057 -5.281 -8.574 1.00 92.75 325 VAL A O 1
ATOM 2514 N N . MET A 1 326 ? -10.058 -6.717 -7.170 1.00 96.31 326 MET A N 1
ATOM 2515 C CA . MET A 1 326 ? -11.197 -6.798 -6.255 1.00 96.31 326 MET A CA 1
ATOM 2516 C C . MET A 1 326 ? -11.265 -5.550 -5.377 1.00 96.31 326 MET A C 1
ATOM 2518 O O . MET A 1 326 ? -10.238 -4.953 -5.054 1.00 96.31 326 MET A O 1
ATOM 2522 N N . LYS A 1 327 ? -12.474 -5.146 -4.967 1.00 95.38 327 LYS A N 1
ATOM 2523 C CA . LYS A 1 327 ? -12.631 -4.024 -4.034 1.00 95.38 327 LYS A CA 1
ATOM 2524 C C . LYS A 1 327 ? -12.055 -4.436 -2.672 1.00 95.38 327 LYS A C 1
ATOM 2526 O O . LYS A 1 327 ? -12.620 -5.331 -2.048 1.00 95.38 327 LYS A O 1
ATOM 2531 N N . PRO A 1 328 ? -10.985 -3.787 -2.191 1.00 97.38 328 PRO A N 1
ATOM 2532 C CA . PRO A 1 328 ? -10.362 -4.177 -0.944 1.00 97.38 328 PRO A CA 1
ATOM 2533 C C . PRO A 1 328 ? -11.215 -3.780 0.258 1.00 97.38 328 PRO A C 1
ATOM 2535 O O . PRO A 1 328 ? -11.925 -2.768 0.219 1.00 97.38 328 PRO A O 1
ATOM 2538 N N . TYR A 1 329 ? -11.132 -4.568 1.327 1.00 97.19 329 TYR A N 1
ATOM 2539 C CA . TYR A 1 329 ? -11.869 -4.319 2.561 1.00 97.19 329 TYR A CA 1
ATOM 2540 C C . TYR A 1 329 ? -11.160 -4.905 3.788 1.00 97.19 329 TYR A C 1
ATOM 2542 O O . TYR A 1 329 ? -10.424 -5.885 3.685 1.00 97.19 329 TYR A O 1
ATOM 2550 N N . LEU A 1 330 ? -11.389 -4.263 4.937 1.00 97.50 330 LEU A N 1
ATOM 2551 C CA . LEU A 1 330 ? -10.897 -4.678 6.256 1.00 97.50 330 LEU A CA 1
ATOM 2552 C C . LEU A 1 330 ? -12.007 -5.223 7.157 1.00 97.50 330 LEU A C 1
ATOM 2554 O O . LEU A 1 330 ? -11.709 -5.992 8.057 1.00 97.50 330 LEU A O 1
ATOM 2558 N N . VAL A 1 331 ? -13.262 -4.823 6.939 1.00 96.38 331 VAL A N 1
ATOM 2559 C CA . VAL A 1 331 ? -14.411 -5.200 7.777 1.00 96.38 331 VAL A CA 1
ATOM 2560 C C . VAL A 1 331 ? -15.210 -6.283 7.071 1.00 96.38 331 VAL A C 1
ATOM 2562 O O . VAL A 1 331 ? -15.752 -6.030 5.993 1.00 96.38 331 VAL A O 1
ATOM 2565 N N . SER A 1 332 ? -15.263 -7.481 7.649 1.00 94.25 332 SER A N 1
ATOM 2566 C CA . SER A 1 332 ? -16.046 -8.596 7.110 1.00 94.25 332 SER A CA 1
ATOM 2567 C C . SER A 1 332 ? -17.514 -8.493 7.507 1.00 94.25 332 SER A C 1
ATOM 2569 O O . SER A 1 332 ? -18.381 -8.686 6.657 1.00 94.25 332 SER A O 1
ATOM 2571 N N . GLU A 1 333 ? -17.787 -8.166 8.768 1.00 92.75 333 GLU A N 1
ATOM 2572 C CA . GLU A 1 333 ? -19.140 -8.109 9.320 1.00 92.75 333 GLU A CA 1
ATOM 2573 C C . GLU A 1 333 ? -19.234 -7.162 10.522 1.00 92.75 333 GLU A C 1
ATOM 2575 O O . GLU A 1 333 ? -18.250 -6.889 11.215 1.00 92.75 333 GLU A O 1
ATOM 2580 N N . ILE A 1 334 ? -20.447 -6.657 10.748 1.00 90.50 334 ILE A N 1
ATOM 2581 C CA . ILE A 1 334 ? -20.843 -5.947 11.963 1.00 90.50 334 ILE A CA 1
ATOM 2582 C C . ILE A 1 334 ? -21.817 -6.863 12.692 1.00 90.50 334 ILE A C 1
ATOM 2584 O O . ILE A 1 334 ? -22.816 -7.277 12.105 1.00 90.50 334 ILE A O 1
ATOM 2588 N N . GLN A 1 335 ? -21.506 -7.173 13.942 1.00 88.75 335 GLN A N 1
ATOM 2589 C CA . GLN A 1 335 ? -22.314 -8.013 14.816 1.00 88.75 335 GLN A CA 1
ATOM 2590 C C . GLN A 1 335 ? -22.838 -7.154 15.963 1.00 88.75 335 GLN A C 1
ATOM 2592 O O . GLN A 1 335 ? -22.155 -6.231 16.408 1.00 88.75 335 GLN A O 1
ATOM 2597 N N . ASN A 1 336 ? -24.013 -7.460 16.506 1.00 83.81 336 ASN A N 1
ATOM 2598 C CA . ASN A 1 336 ? -24.411 -6.819 17.760 1.00 83.81 336 ASN A CA 1
ATOM 2599 C C . ASN A 1 336 ? -23.483 -7.244 18.921 1.00 83.81 336 ASN A C 1
ATOM 2601 O O . ASN A 1 336 ? -22.604 -8.097 18.771 1.00 83.81 336 ASN A O 1
ATOM 2605 N N . HIS A 1 337 ? -23.680 -6.671 20.111 1.00 78.75 337 HIS A N 1
ATOM 2606 C CA . HIS A 1 337 ? -22.803 -6.947 21.259 1.00 78.75 337 HIS A CA 1
ATOM 2607 C C . HIS A 1 337 ? -22.758 -8.430 21.689 1.00 78.75 337 HIS A C 1
ATOM 2609 O O . HIS A 1 337 ? -21.748 -8.863 22.241 1.00 78.75 337 HIS A O 1
ATOM 2615 N N . ASN A 1 338 ? -23.794 -9.215 21.361 1.00 80.12 338 ASN A N 1
ATOM 2616 C CA . ASN A 1 338 ? -23.875 -10.659 21.615 1.00 80.12 338 ASN A CA 1
ATOM 2617 C C . ASN A 1 338 ? -23.265 -11.520 20.490 1.00 80.12 338 ASN A C 1
ATOM 2619 O O . ASN A 1 338 ? -23.254 -12.745 20.609 1.00 80.12 338 ASN A O 1
ATOM 2623 N N . GLY A 1 339 ? -22.790 -10.911 19.400 1.00 74.75 339 GLY A N 1
ATOM 2624 C CA . GLY A 1 339 ? -22.209 -11.613 18.253 1.00 74.75 339 GLY A CA 1
ATOM 2625 C C . GLY A 1 339 ? -23.221 -12.109 17.211 1.00 74.75 339 GLY A C 1
ATOM 2626 O O . GLY A 1 339 ? -22.888 -13.002 16.435 1.00 74.75 339 GLY A O 1
ATOM 2627 N N . ALA A 1 340 ? -24.451 -11.579 17.215 1.00 66.88 340 ALA A N 1
ATOM 2628 C CA . ALA A 1 340 ? -25.520 -11.955 16.278 1.00 66.88 340 ALA A CA 1
ATOM 2629 C C . ALA A 1 340 ? -25.751 -10.936 15.156 1.00 66.88 340 ALA A C 1
ATOM 2631 O O . ALA A 1 340 ? -25.388 -9.745 15.339 1.00 66.88 340 ALA A O 1
#

Sequence (340 aa):
MGYIVYFNAFKGKDIINSPYNKRQDAFADRIIRGKILDKDQNVLAETTVSEDGAETRSYPYGNLYAHVVGYATNGKAGLESEENFNLLTSNAFILERVMNEFKDEKNIGDNMVTTLDTSLQQAAYNALGSSKGAVLVMEASTGKILAMVSKPDFDPNTLAENWEVLNTDTENSPLLNRAMQGQYAPGSTFKIITALEYMREHPDYQSYSYDCAGSIQYQGTEIHCFNGMVHGMQNLAESFANSCNASFCNIGLTLDRSAYRKTAEELLFNKSLPRILPYSKGQFAVDNKTTDEELMMTAMGQGKTLVSPYHMALITAAVANGGTVMKPYLVSEIQNHNGA

Radius of gyration: 24.22 Å; chains: 1; bounding box: 64×33×71 Å

Secondary structure (DSSP, 8-state):
-HHHHHIIIIIHHHHHH-TT-THHHHHHTTEEPPPEE-TT--EEEEEEE-TT--EEEE-TTGGGGTTTT-B-SSS-BHHHHHTHHHHT-----HHHHHHHHHHTPPEEPPEEEES--HHHHHHHHHHHTT-SEEEEEE-TTT-BEEEEEEES---GGGHHHHHHHHHH-TTT-TT--HHHH--B--GGGGHHHHHHHHHHH-TTGGG--EEE-SEEEETTEEEEPGGG---EEE-HHHHHHTT-HHHHHHHHHHS-HHHHHHHHHHTTTTSPPPPSS--PPPB----TT--HHHHHHHHTT-TT-BB-HHHHHHHHHHHHTTTPPP--BSEEEEE-TT--

Foldseek 3Di:
DVVVCCCVPPVVLVVLLDPPPPVLVVLVLAEQFAFEAEQVRHTQWHWDADPVRDIAIDGPVFWLCCQQCHAPPPHTFHCCRSVVVQRSDFPPDPVVSVVCVVVVHHHYGWYFYWHEDPVVSVVQDVVCPQPQAKDWDADLQAQGTHYIDGPPAGTNNCCNVCVVVQVPPPPGNHNDRQQFANWDQCFQLLLLLLLVQLCVVDVVLQPDKDAFQQWDDDPRDIDGDVVSDGPGIDRSVRCSVSSGLRSLLVSLLPGDQVSSVVSVVVLQAVHDDLDAGDHDHWHDDGDPPQDSVQSSQVSRRHDPTIDHNNSSCQVVSCVVNVNDRHRHYTTPDIAHNVRD